Protein AF-J9V9M8-F1 (afdb_monomer)

Organism: Anopheles funestus (NCBI:txid62324)

Structure (mmCIF, N/CA/C/O backbone):
data_AF-J9V9M8-F1
#
_entry.id   AF-J9V9M8-F1
#
loop_
_atom_site.group_PDB
_atom_site.id
_atom_site.type_symbol
_atom_site.label_atom_id
_atom_site.label_alt_id
_atom_site.label_comp_id
_atom_site.label_asym_id
_atom_site.label_entity_id
_atom_site.label_seq_id
_atom_site.pdbx_PDB_ins_code
_atom_site.Cartn_x
_atom_site.Cartn_y
_atom_site.Cartn_z
_atom_site.occupancy
_atom_site.B_iso_or_equiv
_atom_site.auth_seq_id
_atom_site.auth_comp_id
_atom_site.auth_asym_id
_atom_site.auth_atom_id
_atom_site.pdbx_PDB_model_num
ATOM 1 N N . GLY A 1 1 ? -9.636 6.405 9.945 1.00 80.69 1 GLY A N 1
ATOM 2 C CA . GLY A 1 1 ? -10.292 7.078 11.077 1.00 80.69 1 GLY A CA 1
ATOM 3 C C . GLY A 1 1 ? -9.631 6.731 12.389 1.00 80.69 1 GLY A C 1
ATOM 4 O O . GLY A 1 1 ? -8.683 7.395 12.776 1.00 80.69 1 GLY A O 1
ATOM 5 N N . SER A 1 2 ? -10.069 5.644 13.022 1.00 86.38 2 SER A N 1
ATOM 6 C CA . SER A 1 2 ? -9.737 5.329 14.420 1.00 86.38 2 SER A CA 1
ATOM 7 C C . SER A 1 2 ? -8.237 5.188 14.721 1.00 86.38 2 SER A C 1
ATOM 9 O O . SER A 1 2 ? -7.758 5.793 15.666 1.00 86.38 2 SER A O 1
ATOM 11 N N . VAL A 1 3 ? -7.456 4.461 13.913 1.00 84.62 3 VAL A N 1
ATOM 12 C CA . VAL A 1 3 ? -6.022 4.239 14.221 1.00 84.62 3 VAL A CA 1
ATOM 13 C C . VAL A 1 3 ? -5.113 5.389 13.767 1.00 84.62 3 VAL A C 1
ATOM 15 O O . VAL A 1 3 ? -4.142 5.715 14.440 1.00 84.62 3 VAL A O 1
ATOM 18 N N . ALA A 1 4 ? -5.416 6.022 12.632 1.00 82.00 4 ALA A N 1
ATOM 19 C CA . ALA A 1 4 ? -4.583 7.102 12.097 1.00 82.00 4 ALA A CA 1
ATOM 20 C C . ALA A 1 4 ? -4.897 8.472 12.728 1.00 82.00 4 ALA A C 1
ATOM 22 O O . ALA A 1 4 ? -3.980 9.252 12.934 1.00 82.00 4 ALA A O 1
ATOM 23 N N . PHE A 1 5 ? -6.167 8.748 13.055 1.00 82.44 5 PHE A N 1
ATOM 24 C CA . PHE A 1 5 ? -6.645 10.043 13.571 1.00 82.44 5 PHE A CA 1
ATOM 25 C C . PHE A 1 5 ? -7.176 9.950 15.011 1.00 82.44 5 PHE A C 1
ATOM 27 O O . PHE A 1 5 ? -7.394 10.965 15.663 1.00 82.44 5 PHE A O 1
ATOM 34 N N . GLY A 1 6 ? -7.422 8.744 15.529 1.00 83.38 6 GLY A N 1
ATOM 35 C CA . GLY A 1 6 ? -8.084 8.559 16.824 1.00 83.38 6 GLY A CA 1
ATOM 36 C C . GLY A 1 6 ? -9.573 8.879 16.825 1.00 83.38 6 GLY A C 1
ATOM 37 O O . GLY A 1 6 ? -10.139 9.044 17.901 1.00 83.38 6 GLY A O 1
ATOM 38 N N . LEU A 1 7 ? -10.198 8.963 15.648 1.00 87.12 7 LEU A N 1
ATOM 39 C CA . LEU A 1 7 ? -11.590 9.378 15.486 1.00 87.12 7 LEU A CA 1
ATOM 40 C C . LEU A 1 7 ? -12.503 8.215 15.104 1.00 87.12 7 LEU A C 1
ATOM 42 O O . LEU A 1 7 ? -12.174 7.397 14.235 1.00 87.12 7 LEU A O 1
ATOM 46 N N . GLU A 1 8 ? -13.687 8.191 15.705 1.00 85.88 8 GLU A N 1
ATOM 47 C CA . GLU A 1 8 ? -14.797 7.356 15.259 1.00 85.88 8 GLU A CA 1
ATOM 48 C C . GLU A 1 8 ? -15.510 8.039 14.089 1.00 85.88 8 GLU A C 1
ATOM 50 O O . GLU A 1 8 ? -16.268 8.986 14.255 1.00 85.88 8 GLU A O 1
ATOM 55 N N . CYS A 1 9 ? -15.227 7.578 12.870 1.00 85.38 9 CYS A N 1
ATOM 56 C CA . CYS A 1 9 ? -15.756 8.192 11.647 1.00 85.38 9 CYS A CA 1
ATOM 57 C C . CYS A 1 9 ? -17.160 7.697 11.259 1.00 85.38 9 CYS A C 1
ATOM 59 O O . CYS A 1 9 ? -17.679 8.143 10.241 1.00 85.38 9 CYS A O 1
ATOM 61 N N . ASN A 1 10 ? -17.714 6.713 11.984 1.00 85.62 10 ASN A N 1
ATOM 62 C CA . ASN A 1 10 ? -19.029 6.085 11.764 1.00 85.62 10 ASN A CA 1
ATOM 63 C C . ASN A 1 10 ? -19.352 5.649 10.322 1.00 85.62 10 ASN A C 1
ATOM 65 O O . ASN A 1 10 ? -20.500 5.386 9.983 1.00 85.62 10 ASN A O 1
ATOM 69 N N . SER A 1 11 ? -18.331 5.466 9.483 1.00 88.88 11 SER A N 1
ATOM 70 C CA . SER A 1 11 ? -18.484 5.239 8.040 1.00 88.88 11 SER A CA 1
ATOM 71 C C . SER A 1 11 ? -19.050 3.866 7.653 1.00 88.88 11 SER A C 1
ATOM 73 O O . SER A 1 11 ? -19.324 3.636 6.479 1.00 88.88 11 SER A O 1
ATOM 75 N N . LEU A 1 12 ? -19.183 2.941 8.613 1.00 87.38 12 LEU A N 1
ATOM 76 C CA . LEU A 1 12 ? -19.889 1.665 8.429 1.00 87.38 12 LEU A CA 1
ATOM 77 C C . LEU A 1 12 ? -21.399 1.791 8.673 1.00 87.38 12 LEU A C 1
ATOM 79 O O . LEU A 1 12 ? -22.164 1.018 8.108 1.00 87.38 12 LEU A O 1
ATOM 83 N N . GLN A 1 13 ? -21.817 2.735 9.523 1.00 90.25 13 GLN A N 1
ATOM 84 C CA . GLN A 1 13 ? -23.227 2.978 9.844 1.00 90.25 13 GLN A CA 1
ATOM 85 C C . GLN A 1 13 ? -23.834 4.020 8.907 1.00 90.25 13 GLN A C 1
ATOM 87 O O . GLN A 1 13 ? -24.970 3.865 8.471 1.00 90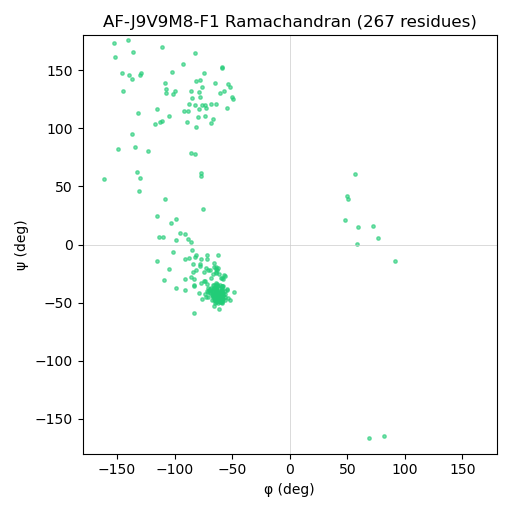.25 13 GLN A O 1
ATOM 92 N N . ASP A 1 14 ? -23.060 5.056 8.587 1.00 91.06 14 ASP A N 1
ATOM 93 C CA . ASP A 1 14 ? -23.456 6.139 7.700 1.00 91.06 14 ASP A CA 1
ATOM 94 C C . ASP A 1 14 ? -22.630 6.091 6.401 1.00 91.06 14 ASP A C 1
ATOM 96 O O . ASP A 1 14 ? -21.441 6.440 6.396 1.00 91.06 14 ASP A O 1
ATOM 100 N N . PRO A 1 15 ? -23.232 5.655 5.279 1.00 85.81 15 PRO A N 1
ATOM 101 C CA . PRO A 1 15 ? -22.589 5.692 3.973 1.00 85.81 15 PRO A CA 1
ATOM 102 C C . PRO A 1 15 ? -22.181 7.108 3.546 1.00 85.81 15 PRO A C 1
ATOM 104 O O . PRO A 1 15 ? -21.199 7.255 2.816 1.00 85.81 15 PRO A O 1
ATOM 107 N N . ASP A 1 16 ? -22.884 8.138 4.000 1.00 89.69 16 ASP A N 1
ATOM 108 C CA . ASP A 1 16 ? -22.633 9.526 3.619 1.00 89.69 16 ASP A CA 1
ATOM 109 C C . ASP A 1 16 ? -21.743 10.258 4.632 1.00 89.69 16 ASP A C 1
ATOM 111 O O . ASP A 1 16 ? -21.508 11.461 4.496 1.00 89.69 16 ASP A O 1
ATOM 115 N N . ALA A 1 17 ? -21.155 9.517 5.583 1.00 90.75 17 ALA A N 1
ATOM 116 C CA . ALA A 1 17 ? -20.186 10.042 6.532 1.00 90.75 17 ALA A CA 1
ATOM 117 C C . ALA A 1 17 ? -19.095 10.836 5.802 1.00 90.75 17 ALA A C 1
ATOM 119 O O . ALA A 1 17 ? -18.405 10.322 4.911 1.00 90.75 17 ALA A O 1
ATOM 120 N N . GLU A 1 18 ? -18.898 12.084 6.222 1.00 88.94 18 GLU A N 1
ATOM 121 C CA . GLU A 1 18 ? -18.050 13.051 5.521 1.00 88.94 18 GLU A CA 1
ATOM 122 C C . GLU A 1 18 ? -16.626 12.521 5.289 1.00 88.94 18 GLU A C 1
ATOM 124 O O . GLU A 1 18 ? -16.073 12.653 4.198 1.00 88.94 18 GLU A O 1
ATOM 129 N N . PHE A 1 19 ? -16.069 11.797 6.265 1.00 87.69 19 PHE A N 1
ATOM 130 C CA . PHE A 1 19 ? -14.746 11.173 6.172 1.00 87.69 19 PHE A CA 1
ATOM 131 C C . PHE A 1 19 ? -14.630 10.184 4.992 1.00 87.69 19 PHE A C 1
ATOM 133 O O . PHE A 1 19 ? -13.605 10.141 4.306 1.00 87.69 19 PHE A O 1
ATOM 140 N N . ARG A 1 20 ? -15.691 9.410 4.717 1.00 88.88 20 ARG A N 1
ATOM 141 C CA . ARG A 1 20 ? -15.764 8.475 3.581 1.00 88.88 20 ARG A CA 1
ATOM 142 C C . ARG A 1 20 ? -15.927 9.227 2.265 1.00 88.88 20 ARG A C 1
ATOM 144 O O . ARG A 1 20 ? -15.239 8.905 1.296 1.00 88.88 20 ARG A O 1
ATOM 151 N N . VAL A 1 21 ? -16.817 10.219 2.224 1.00 90.94 21 VAL A N 1
ATOM 152 C CA . VAL A 1 21 ? -17.068 11.039 1.028 1.00 90.94 21 VAL A CA 1
ATOM 153 C C . VAL A 1 21 ? -15.791 11.763 0.596 1.00 90.94 21 VAL A C 1
ATOM 155 O O . VAL A 1 21 ? -15.386 11.659 -0.565 1.00 90.94 21 VAL A O 1
ATOM 158 N N . MET A 1 22 ? -15.104 12.415 1.538 1.00 90.50 22 MET A N 1
ATOM 159 C CA . MET A 1 22 ? -13.845 13.118 1.289 1.00 90.50 22 MET A CA 1
ATOM 160 C C . MET A 1 22 ? -12.730 12.159 0.865 1.00 90.50 22 MET A C 1
ATOM 162 O O . MET A 1 22 ? -12.016 12.455 -0.093 1.00 90.50 22 MET A O 1
ATOM 166 N N . GLY A 1 23 ? -12.618 10.982 1.494 1.00 88.19 23 GLY A N 1
ATOM 167 C CA . GLY A 1 23 ? -11.654 9.954 1.092 1.00 88.19 23 GLY A CA 1
ATOM 168 C C . GLY A 1 23 ? -11.863 9.458 -0.338 1.00 88.19 23 GLY A C 1
ATOM 169 O O . GLY A 1 23 ? -10.928 9.467 -1.138 1.00 88.19 23 GLY A O 1
ATOM 170 N N . ARG A 1 24 ? -13.103 9.120 -0.716 1.00 88.50 24 ARG A N 1
ATOM 171 C CA . ARG A 1 24 ? -13.427 8.681 -2.087 1.00 88.50 24 ARG A CA 1
ATOM 172 C C . ARG A 1 24 ? -13.155 9.756 -3.131 1.00 88.50 24 ARG A C 1
ATOM 174 O O . ARG A 1 24 ? -12.710 9.440 -4.234 1.00 88.50 24 ARG A O 1
ATOM 181 N N . LYS A 1 25 ? -13.389 11.028 -2.799 1.00 88.69 25 LYS A N 1
ATOM 182 C CA . LYS A 1 25 ? -13.129 12.150 -3.709 1.00 88.69 25 LYS A CA 1
ATOM 183 C C . LYS A 1 25 ? -11.663 12.203 -4.155 1.00 88.69 25 LYS A C 1
ATOM 185 O O . LYS A 1 25 ? -11.370 12.596 -5.284 1.00 88.69 25 LYS A O 1
ATOM 190 N N . VAL A 1 26 ? -10.736 11.733 -3.316 1.00 85.75 26 VAL A N 1
ATOM 191 C CA . VAL A 1 26 ? -9.308 11.656 -3.653 1.00 85.75 26 VAL A CA 1
ATOM 192 C C . VAL A 1 26 ? -8.997 10.607 -4.716 1.00 85.75 26 VAL A C 1
ATOM 194 O O . VAL A 1 26 ? -8.028 10.796 -5.442 1.00 85.75 26 VAL A O 1
ATOM 197 N N . PHE A 1 27 ? -9.827 9.593 -4.930 1.00 84.12 27 PHE A N 1
ATOM 198 C CA . PHE A 1 27 ? -9.576 8.568 -5.954 1.00 84.12 27 PHE A CA 1
ATOM 199 C C . PHE A 1 27 ? -10.393 8.769 -7.236 1.00 84.12 27 PHE A C 1
ATOM 201 O O . PHE A 1 27 ? -10.146 8.124 -8.251 1.00 84.12 27 PHE A O 1
ATOM 208 N N . GLN A 1 28 ? -11.315 9.734 -7.250 1.00 84.69 28 GLN A N 1
ATOM 209 C CA . GLN A 1 28 ? -12.077 10.077 -8.449 1.00 84.69 28 GLN A CA 1
ATOM 210 C C . GLN A 1 28 ? -11.217 10.844 -9.468 1.00 84.69 28 GLN A C 1
ATOM 212 O O . GLN A 1 28 ? -10.709 11.944 -9.205 1.00 84.69 28 GLN A O 1
ATOM 217 N N . LEU A 1 29 ? -11.083 10.261 -10.660 1.00 77.88 29 LEU A N 1
ATOM 218 C CA . LEU A 1 29 ? -10.442 10.866 -11.825 1.00 77.88 29 LEU A CA 1
ATOM 219 C C . LEU A 1 29 ? -11.482 11.645 -12.636 1.00 77.88 29 LEU A C 1
ATOM 221 O O . LEU A 1 29 ? -12.295 11.066 -13.349 1.00 77.88 29 LEU A O 1
ATOM 225 N N . SER A 1 30 ? -11.444 12.973 -12.545 1.00 85.69 30 SER A N 1
ATOM 226 C CA . SER A 1 30 ? -12.137 13.849 -13.495 1.00 85.69 30 SER A CA 1
ATOM 227 C C . SER A 1 30 ? -11.189 14.250 -14.635 1.00 85.69 30 SER A C 1
ATOM 229 O O . SER A 1 30 ? -9.974 14.297 -14.414 1.00 85.69 30 SER A O 1
ATOM 231 N N . PRO A 1 31 ? -11.689 14.610 -15.833 1.00 87.31 31 PRO A N 1
ATOM 232 C CA . PRO A 1 31 ? -10.838 15.072 -16.935 1.00 87.31 31 PRO A CA 1
ATOM 233 C C . PRO A 1 31 ? -9.940 16.255 -16.547 1.00 87.31 31 PRO A C 1
ATOM 235 O O . PRO A 1 31 ? -8.758 16.290 -16.882 1.00 87.31 31 PRO A O 1
ATOM 238 N N . TYR A 1 32 ? -10.472 17.190 -15.755 1.00 86.19 32 TYR A N 1
ATOM 239 C CA . TYR A 1 32 ? -9.705 18.313 -15.213 1.00 86.19 32 TYR A CA 1
ATOM 240 C C . TYR A 1 32 ? -8.559 17.851 -14.301 1.00 86.19 32 TYR A C 1
ATOM 242 O O . TYR A 1 32 ? -7.446 18.369 -14.370 1.00 86.19 32 TYR A O 1
ATOM 250 N N . ARG A 1 33 ? -8.798 16.835 -13.467 1.00 85.94 33 ARG A N 1
ATOM 251 C CA . ARG A 1 33 ? -7.763 16.269 -12.598 1.00 85.94 33 ARG A CA 1
ATOM 252 C C . ARG A 1 33 ? -6.715 15.486 -13.381 1.00 85.94 33 ARG A C 1
ATOM 254 O O . ARG A 1 33 ? -5.530 15.624 -13.090 1.00 85.94 33 ARG A O 1
ATOM 261 N N . ALA A 1 34 ? -7.135 14.714 -14.380 1.00 87.38 34 ALA A N 1
ATOM 262 C CA . ALA A 1 34 ? -6.226 14.029 -15.290 1.00 87.38 34 ALA A CA 1
ATOM 263 C C . ALA A 1 34 ? -5.304 15.034 -16.000 1.00 87.38 34 ALA A C 1
ATOM 265 O O . ALA A 1 34 ? -4.095 14.818 -16.053 1.00 87.38 34 ALA A O 1
ATOM 266 N N . LEU A 1 35 ? -5.841 16.182 -16.431 1.00 88.25 35 LEU A N 1
ATOM 267 C CA . LEU A 1 35 ? -5.046 17.275 -16.991 1.00 88.25 35 LEU A CA 1
ATOM 268 C C . LEU A 1 35 ? -4.036 17.842 -15.978 1.00 88.25 35 LEU A C 1
ATOM 270 O O . LEU A 1 35 ? -2.868 18.005 -16.323 1.00 88.25 35 LEU A O 1
ATOM 274 N N . LYS A 1 36 ? -4.439 18.103 -14.723 1.00 88.44 36 LYS A N 1
ATOM 275 C CA . LYS A 1 36 ? -3.504 18.563 -13.672 1.00 88.44 36 LYS A CA 1
ATOM 276 C C . LYS A 1 36 ? -2.381 17.553 -13.422 1.00 88.44 36 LYS A C 1
ATOM 278 O O . LYS A 1 36 ? -1.223 17.952 -13.332 1.00 88.44 36 LYS A O 1
ATOM 283 N N . LEU A 1 37 ? -2.709 16.261 -13.335 1.00 88.12 37 LEU A N 1
ATOM 284 C CA . LEU A 1 37 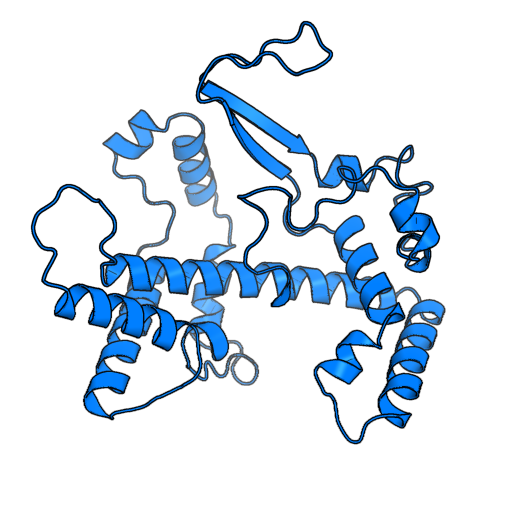? -1.731 15.182 -13.156 1.00 88.12 37 LEU A CA 1
ATOM 285 C C . LEU A 1 37 ? -0.766 15.101 -14.342 1.00 88.12 37 LEU A C 1
ATOM 287 O O . LEU A 1 37 ? 0.443 15.009 -14.144 1.00 88.12 37 LEU A O 1
ATOM 291 N N . PHE A 1 38 ? -1.287 15.201 -15.563 1.00 87.75 38 PHE A N 1
ATOM 292 C CA . PHE A 1 38 ? -0.483 15.217 -16.779 1.00 87.75 38 PHE A CA 1
ATOM 293 C C . PHE A 1 38 ? 0.480 16.410 -16.812 1.00 87.75 38 PHE A C 1
ATOM 295 O O . PHE A 1 38 ? 1.676 16.226 -17.033 1.00 87.75 38 PHE A O 1
ATOM 302 N N . LEU A 1 39 ? -0.006 17.623 -16.525 1.00 87.50 39 LEU A N 1
ATOM 303 C CA . LEU A 1 39 ? 0.830 18.824 -16.458 1.00 87.50 39 LEU A CA 1
ATOM 304 C C . LEU A 1 39 ? 1.904 18.710 -15.372 1.00 87.50 39 LEU A C 1
ATOM 306 O O . LEU A 1 39 ? 3.052 19.067 -15.615 1.00 87.50 39 LEU A O 1
ATOM 310 N N . ALA A 1 40 ? 1.559 18.180 -14.197 1.00 87.12 40 ALA A N 1
ATOM 311 C CA . ALA A 1 40 ? 2.517 17.970 -13.117 1.00 87.12 40 ALA A CA 1
ATOM 312 C C . ALA A 1 40 ? 3.599 16.939 -13.480 1.00 87.12 40 ALA A C 1
ATOM 314 O O . ALA A 1 40 ? 4.761 17.129 -13.126 1.00 87.12 40 ALA A O 1
ATOM 315 N N . ALA A 1 41 ? 3.233 15.878 -14.204 1.00 84.12 41 ALA A N 1
ATOM 316 C CA . ALA A 1 41 ? 4.152 14.816 -14.602 1.00 84.12 41 ALA A CA 1
ATOM 317 C C . ALA A 1 41 ? 5.072 15.223 -15.765 1.00 84.12 41 ALA A C 1
ATOM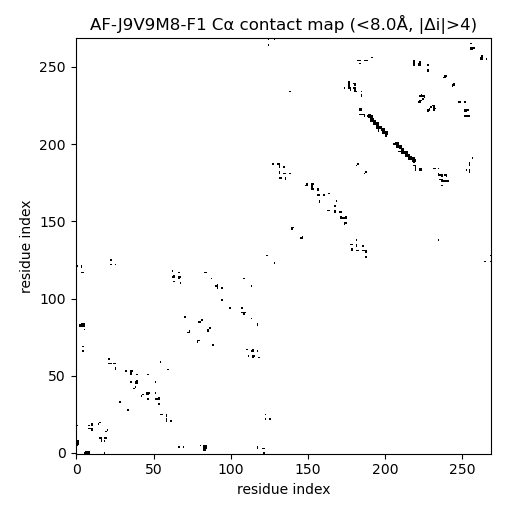 319 O O . ALA A 1 41 ? 6.276 14.989 -15.703 1.00 84.12 41 ALA A O 1
ATOM 320 N N . GLN A 1 42 ? 4.516 15.831 -16.817 1.00 86.38 42 GLN A N 1
ATOM 321 C CA . GLN A 1 42 ? 5.250 16.140 -18.052 1.00 86.38 42 GLN A CA 1
ATOM 322 C C . GLN A 1 42 ? 5.895 17.528 -18.030 1.00 86.38 42 GLN A C 1
ATOM 324 O O . GLN A 1 42 ? 6.946 17.743 -18.629 1.00 86.38 42 GLN A O 1
ATOM 329 N N . PHE A 1 43 ? 5.297 18.474 -17.303 1.00 89.00 43 PHE A N 1
ATOM 330 C CA . PHE A 1 43 ? 5.731 19.869 -17.260 1.00 89.00 43 PHE A CA 1
ATOM 331 C C . PHE A 1 43 ? 5.868 20.380 -15.815 1.00 89.00 43 PHE A C 1
ATOM 333 O O . PHE A 1 43 ? 5.269 21.398 -15.453 1.00 89.00 43 PHE A O 1
ATOM 340 N N . PRO A 1 44 ? 6.695 19.739 -14.966 1.00 86.12 44 PRO A N 1
ATOM 341 C CA . PRO A 1 44 ? 6.772 20.044 -13.534 1.00 86.12 44 PRO A CA 1
ATOM 342 C C . PRO A 1 44 ? 7.209 21.484 -13.231 1.00 86.12 44 PRO A C 1
ATOM 344 O O . PRO A 1 44 ? 6.901 22.017 -12.168 1.00 86.12 44 PRO A O 1
ATOM 347 N N . HIS A 1 45 ? 7.948 22.139 -14.132 1.00 88.94 45 HIS A N 1
ATOM 348 C CA . HIS A 1 45 ? 8.319 23.551 -13.981 1.00 88.94 45 HIS A CA 1
ATOM 349 C C . HIS A 1 45 ? 7.131 24.488 -14.228 1.00 88.94 45 HIS A C 1
ATOM 351 O O . HIS A 1 45 ? 6.917 25.410 -13.448 1.00 88.94 45 HIS A O 1
ATOM 357 N N . ILE A 1 46 ? 6.325 24.208 -15.257 1.00 88.94 46 ILE A N 1
ATOM 358 C CA . ILE A 1 46 ? 5.113 24.972 -15.579 1.00 88.94 46 ILE A CA 1
ATOM 359 C C . ILE A 1 46 ? 4.069 24.755 -14.485 1.00 88.94 46 ILE A C 1
ATOM 361 O O . ILE A 1 46 ? 3.539 25.716 -13.938 1.00 88.94 46 ILE A O 1
ATOM 365 N N . ALA A 1 47 ? 3.829 23.502 -14.092 1.00 89.69 47 ALA A N 1
ATOM 366 C CA . ALA A 1 47 ? 2.893 23.178 -13.021 1.00 89.69 47 ALA A CA 1
ATOM 367 C C . ALA A 1 47 ? 3.241 23.901 -11.708 1.00 89.69 47 ALA A C 1
ATOM 369 O O . ALA A 1 47 ? 2.350 24.424 -11.041 1.00 89.69 47 ALA A O 1
ATOM 370 N N . ARG A 1 48 ? 4.536 23.998 -11.368 1.00 89.50 48 ARG A N 1
ATOM 371 C CA . ARG A 1 48 ? 5.001 24.778 -10.212 1.00 89.50 48 ARG A CA 1
ATOM 372 C C . ARG A 1 48 ? 4.801 26.282 -10.391 1.00 89.50 48 ARG A C 1
ATOM 374 O O . ARG A 1 48 ? 4.321 26.915 -9.460 1.00 89.50 48 ARG A O 1
ATOM 381 N N . ALA A 1 49 ? 5.114 26.836 -11.563 1.00 91.62 49 ALA A N 1
ATOM 382 C CA . ALA A 1 49 ? 4.934 28.263 -11.845 1.00 91.62 49 ALA A CA 1
ATOM 383 C C . ALA A 1 49 ? 3.464 28.709 -11.738 1.00 91.62 49 ALA A C 1
ATOM 385 O O . ALA A 1 49 ? 3.185 29.810 -11.277 1.00 91.62 49 ALA A O 1
ATOM 386 N N . PHE A 1 50 ? 2.522 27.839 -12.113 1.00 89.44 50 PHE A N 1
ATOM 387 C CA . PHE A 1 50 ? 1.080 28.086 -11.995 1.00 89.44 50 PHE A CA 1
ATOM 388 C C . PHE A 1 50 ? 0.469 27.596 -10.672 1.00 89.44 50 PHE A C 1
ATOM 390 O O . PHE A 1 50 ? -0.753 27.579 -10.542 1.00 89.44 50 PHE A O 1
ATOM 397 N N . HIS A 1 51 ? 1.288 27.173 -9.701 1.00 88.06 51 HIS A N 1
ATOM 398 C CA . HIS A 1 51 ? 0.831 26.657 -8.405 1.00 88.06 51 HIS A CA 1
ATOM 399 C C . HIS A 1 51 ? -0.254 25.568 -8.530 1.00 88.06 51 HIS A C 1
ATOM 401 O O . HIS A 1 51 ? -1.240 25.538 -7.792 1.00 88.06 51 HIS A O 1
ATOM 407 N N . VAL A 1 52 ? -0.084 24.653 -9.490 1.00 85.88 52 VAL A N 1
ATOM 408 C CA . VAL A 1 52 ? -1.024 23.555 -9.736 1.00 85.88 52 VAL A CA 1
ATOM 409 C C . VAL A 1 52 ? -1.011 22.596 -8.544 1.00 85.88 52 VAL A C 1
ATOM 411 O O . VAL A 1 52 ? -0.077 21.820 -8.358 1.00 85.88 52 VAL A O 1
ATOM 414 N N . THR A 1 53 ? -2.084 22.609 -7.755 1.00 85.00 53 THR A N 1
ATOM 415 C CA . THR A 1 53 ? -2.294 21.676 -6.639 1.00 85.00 53 THR A CA 1
ATOM 416 C C . THR A 1 53 ? -2.945 20.372 -7.106 1.00 85.00 53 THR A C 1
ATOM 418 O O . THR A 1 53 ? -3.938 20.385 -7.838 1.00 85.00 53 THR A O 1
ATOM 421 N N . LEU A 1 54 ? -2.398 19.225 -6.694 1.00 82.62 54 LEU A N 1
ATOM 422 C CA . LEU A 1 54 ? -2.974 17.908 -7.011 1.00 82.62 54 LEU A CA 1
ATOM 423 C C . LEU A 1 54 ? -4.094 17.506 -6.046 1.00 82.62 54 LEU A C 1
ATOM 425 O O . LEU A 1 54 ? -5.018 16.784 -6.426 1.00 82.62 54 LEU A O 1
ATOM 429 N N . THR A 1 55 ? -4.013 17.987 -4.809 1.00 82.38 55 THR A N 1
ATOM 430 C CA . THR A 1 55 ? -5.053 17.864 -3.792 1.00 82.38 55 THR A CA 1
ATOM 431 C C . THR A 1 55 ? -6.174 18.866 -4.044 1.00 82.38 55 THR A C 1
ATOM 433 O O . THR A 1 55 ? -5.949 19.999 -4.475 1.00 82.38 55 THR A O 1
ATOM 436 N N . LEU A 1 56 ? -7.408 18.429 -3.797 1.00 85.50 56 LEU A N 1
ATOM 437 C CA . LEU A 1 56 ? -8.582 19.286 -3.915 1.00 85.50 56 LEU A CA 1
ATOM 438 C C . LEU A 1 56 ? -8.657 20.220 -2.692 1.00 85.50 56 LEU A C 1
ATOM 440 O O . LEU A 1 56 ? -8.436 19.741 -1.578 1.00 85.50 56 LEU A O 1
ATOM 444 N N . PRO A 1 57 ? -8.947 21.525 -2.863 1.00 88.06 57 PRO A N 1
ATOM 445 C CA . PRO A 1 57 ? -8.913 22.488 -1.757 1.00 88.06 57 PRO A CA 1
ATOM 446 C C . PRO A 1 57 ? -9.850 22.154 -0.593 1.00 88.06 57 PRO A C 1
ATOM 448 O O . PRO A 1 57 ? -9.504 22.379 0.560 1.00 88.06 57 PRO A O 1
ATOM 451 N N . ASP A 1 58 ? -11.027 21.607 -0.884 1.00 90.06 58 ASP A N 1
ATOM 452 C CA . ASP A 1 58 ? -12.007 21.200 0.121 1.00 90.06 58 ASP A CA 1
ATOM 453 C C . ASP A 1 58 ? -11.565 19.954 0.893 1.00 90.06 58 ASP A C 1
ATOM 455 O O . ASP A 1 58 ? -11.681 19.925 2.113 1.00 90.06 58 ASP A O 1
ATOM 459 N N . VAL A 1 59 ? -10.965 18.976 0.207 1.00 89.56 59 VAL A N 1
ATOM 460 C CA . VAL A 1 59 ? -10.329 17.815 0.846 1.00 89.56 59 VAL A CA 1
ATOM 461 C C . VAL A 1 59 ? -9.191 18.268 1.760 1.00 89.56 59 VAL A C 1
ATOM 463 O O . VAL A 1 59 ? -9.122 17.840 2.907 1.00 89.56 59 VAL A O 1
ATOM 466 N N . ALA A 1 60 ? -8.312 19.151 1.274 1.00 89.81 60 ALA A N 1
ATOM 467 C CA . ALA A 1 60 ? -7.209 19.678 2.072 1.00 89.81 60 ALA A CA 1
ATOM 468 C C . ALA A 1 60 ? -7.732 20.407 3.318 1.00 89.81 60 ALA A C 1
ATOM 470 O O . ALA A 1 60 ? -7.320 20.094 4.430 1.00 89.81 60 ALA A O 1
ATOM 471 N N . LYS A 1 61 ? -8.711 21.306 3.146 1.00 92.00 61 LYS A N 1
ATOM 472 C CA . LYS A 1 61 ? -9.346 22.025 4.256 1.00 92.00 61 LYS A CA 1
ATOM 473 C C . LYS A 1 61 ? -9.970 21.070 5.276 1.00 92.00 61 LYS A C 1
ATOM 475 O O . LYS A 1 61 ? -9.798 21.287 6.470 1.00 92.00 61 LYS A O 1
ATOM 480 N N . PHE A 1 62 ? -10.665 20.031 4.815 1.00 91.38 62 PHE A N 1
ATOM 481 C CA . PHE A 1 62 ? -11.279 19.034 5.687 1.00 91.38 62 PHE A CA 1
ATOM 482 C C . PHE A 1 62 ? -10.230 18.292 6.521 1.00 91.38 62 PHE A C 1
ATOM 484 O O . PHE A 1 62 ? -10.300 18.320 7.744 1.00 91.38 62 PHE A O 1
ATOM 491 N N . PHE A 1 63 ? -9.225 17.674 5.892 1.00 90.00 63 PHE A N 1
ATOM 492 C CA . PHE A 1 63 ? -8.245 16.870 6.631 1.00 90.00 63 PHE A CA 1
ATOM 493 C C . PHE A 1 63 ? -7.336 17.710 7.531 1.00 90.00 63 PHE A C 1
ATOM 495 O O . PHE A 1 63 ? -7.053 17.283 8.649 1.00 90.00 63 PHE A O 1
ATOM 502 N N . THR A 1 64 ? -6.931 18.909 7.102 1.00 91.00 64 THR A N 1
ATOM 503 C CA . THR A 1 64 ? -6.191 19.836 7.970 1.00 91.00 64 THR A CA 1
ATOM 504 C C . THR A 1 64 ? -7.051 20.292 9.151 1.00 91.00 64 THR A C 1
ATOM 506 O O . THR A 1 64 ? -6.566 20.296 10.279 1.00 91.00 64 THR A O 1
ATOM 509 N N . GLY A 1 65 ? -8.333 20.606 8.923 1.00 91.94 65 GLY A N 1
ATOM 510 C CA . GLY A 1 65 ? -9.280 20.943 9.990 1.00 91.94 65 GLY A CA 1
ATOM 511 C C . GLY A 1 65 ? -9.424 19.814 11.007 1.00 91.94 65 GLY A C 1
ATOM 512 O O . GLY A 1 65 ? -9.188 20.022 12.189 1.00 91.94 65 GLY A O 1
ATOM 513 N N . VAL A 1 66 ? -9.672 18.589 10.535 1.00 91.12 66 VAL A N 1
ATOM 514 C CA . VAL A 1 66 ? -9.788 17.396 11.386 1.00 91.12 66 VAL A CA 1
ATOM 515 C C . VAL A 1 66 ? -8.543 17.184 12.251 1.00 91.12 66 VAL A C 1
ATOM 517 O O . VAL A 1 66 ? -8.665 16.842 13.428 1.00 91.12 66 VAL A O 1
ATOM 520 N N . VAL A 1 67 ? -7.344 17.361 11.691 1.00 90.31 67 VAL A N 1
ATOM 521 C CA . VAL A 1 67 ? -6.096 17.227 12.454 1.00 90.31 67 VAL A CA 1
ATOM 522 C C . VAL A 1 67 ? -5.974 18.307 13.523 1.00 90.31 67 VAL A C 1
ATOM 524 O O . VAL A 1 67 ? -5.698 17.966 14.674 1.00 90.31 67 VAL A O 1
ATOM 527 N N . ASN A 1 68 ? -6.220 19.570 13.175 1.00 90.75 68 ASN A N 1
ATOM 528 C CA . ASN A 1 68 ? -6.153 20.680 14.126 1.00 90.75 68 ASN A CA 1
ATOM 529 C C . ASN A 1 68 ? -7.163 20.498 15.264 1.00 90.75 68 ASN A C 1
ATOM 531 O O . ASN A 1 68 ? -6.770 20.486 16.428 1.00 90.75 68 ASN A O 1
ATOM 535 N N . ASP A 1 69 ? -8.424 20.217 14.930 1.00 91.62 69 ASP A N 1
ATOM 536 C CA . ASP A 1 69 ? -9.491 19.984 15.905 1.00 91.62 69 ASP A CA 1
ATOM 537 C C . ASP A 1 69 ? -9.152 18.807 16.833 1.00 91.62 69 ASP A C 1
ATOM 539 O O . ASP A 1 69 ? -9.390 18.858 18.040 1.00 91.62 69 ASP A O 1
ATOM 543 N N . THR A 1 70 ? -8.543 17.744 16.291 1.00 91.19 70 THR A N 1
ATOM 544 C CA . THR A 1 70 ? -8.107 16.581 17.078 1.00 91.19 70 THR A CA 1
ATOM 545 C C . THR A 1 70 ? -6.982 16.939 18.048 1.00 91.19 70 THR A C 1
ATOM 547 O O . THR A 1 70 ? -7.006 16.503 19.201 1.00 91.19 70 THR A O 1
ATOM 550 N N . ILE A 1 71 ? -5.983 17.703 17.599 1.00 89.25 71 ILE A N 1
ATOM 551 C CA . ILE A 1 71 ? -4.858 18.135 18.438 1.00 89.25 71 ILE A CA 1
ATOM 552 C C . ILE A 1 71 ? -5.364 19.042 19.560 1.00 89.25 71 ILE A C 1
ATOM 554 O O . ILE A 1 71 ? -5.042 18.797 20.725 1.00 89.25 71 ILE A O 1
ATOM 558 N N . ASP A 1 72 ? -6.182 20.038 19.223 1.00 90.62 72 ASP A N 1
ATOM 559 C CA . ASP A 1 72 ? -6.738 20.996 20.178 1.00 90.62 72 ASP A CA 1
ATOM 560 C C . ASP A 1 72 ? -7.613 20.285 21.209 1.00 90.62 72 ASP A C 1
ATOM 562 O O . ASP A 1 72 ? -7.389 20.416 22.414 1.00 90.62 72 ASP A O 1
ATOM 566 N N . PHE A 1 73 ? -8.526 19.421 20.756 1.00 91.19 73 PHE A N 1
ATOM 567 C CA . PHE A 1 73 ? -9.370 18.626 21.642 1.00 91.19 73 PHE A CA 1
ATOM 568 C C . PHE A 1 73 ? -8.547 17.785 22.625 1.00 91.19 73 PHE A C 1
ATOM 570 O O . PHE A 1 73 ? -8.847 17.763 23.822 1.00 91.19 73 PHE A O 1
ATOM 577 N N . ARG A 1 74 ? -7.493 17.105 22.154 1.00 90.19 74 ARG A N 1
ATOM 578 C CA . ARG A 1 74 ? -6.642 16.270 23.017 1.00 90.19 74 ARG A CA 1
ATOM 579 C C . ARG A 1 74 ? -5.838 17.092 24.014 1.00 90.19 74 ARG A C 1
ATOM 581 O O . ARG A 1 74 ? -5.732 16.672 25.164 1.00 90.19 74 ARG A O 1
ATOM 588 N N . LYS A 1 75 ? -5.304 18.247 23.599 1.00 86.81 75 LYS A N 1
ATOM 589 C CA . LYS A 1 75 ? -4.579 19.171 24.484 1.00 86.81 75 LYS A CA 1
ATOM 590 C C . LYS A 1 75 ? -5.499 19.715 25.580 1.00 86.81 75 LYS A C 1
ATOM 592 O O . LYS A 1 75 ? -5.118 19.694 26.745 1.00 86.81 75 LYS A O 1
ATOM 597 N N . THR A 1 76 ? -6.716 20.136 25.233 1.00 90.56 76 THR A N 1
ATOM 598 C CA . THR A 1 76 ? -7.681 20.694 26.194 1.00 90.56 76 THR A CA 1
ATOM 599 C C . THR A 1 76 ? -8.231 19.646 27.160 1.00 90.56 76 THR A C 1
ATOM 601 O O . THR A 1 76 ? -8.393 19.933 28.342 1.00 90.56 76 THR A O 1
ATOM 604 N N . ASN A 1 77 ? -8.506 18.429 26.684 1.00 90.38 77 ASN A N 1
ATOM 605 C CA . ASN A 1 77 ? -9.163 17.384 27.481 1.00 90.38 77 ASN A CA 1
ATOM 606 C C . ASN A 1 77 ? -8.187 16.355 28.078 1.00 90.38 77 ASN A C 1
ATOM 608 O O . ASN A 1 77 ? -8.624 15.385 28.694 1.00 90.38 77 ASN A O 1
ATOM 612 N N . ASN A 1 78 ? -6.876 16.543 27.891 1.00 85.56 78 ASN A N 1
ATOM 613 C CA . ASN A 1 78 ? -5.817 15.632 28.340 1.00 85.56 78 ASN A CA 1
ATOM 614 C C . ASN A 1 78 ? -6.050 14.164 27.920 1.00 85.56 78 ASN A C 1
ATOM 616 O O . ASN A 1 78 ? -5.818 13.224 28.682 1.00 85.56 78 ASN A O 1
ATOM 620 N N . VAL A 1 79 ? -6.545 13.966 26.695 1.00 85.56 79 VAL A N 1
ATOM 621 C CA . VAL A 1 79 ? -6.849 12.635 26.157 1.00 85.56 79 VAL A CA 1
ATOM 622 C C . VAL A 1 79 ? -5.573 12.008 25.614 1.00 85.56 79 VAL A C 1
ATOM 624 O O . VAL A 1 79 ? -4.971 12.523 24.670 1.00 85.56 79 VAL A O 1
ATOM 627 N N . GLN A 1 80 ? -5.192 10.858 26.169 1.00 79.62 80 GLN A N 1
ATOM 628 C CA . GLN A 1 80 ? -4.115 10.034 25.629 1.00 79.62 80 GLN A CA 1
ATOM 629 C C . GLN A 1 80 ? -4.664 8.774 24.974 1.00 79.62 80 GLN A C 1
ATOM 631 O O . GLN A 1 80 ? -5.498 8.063 25.532 1.00 79.62 80 GLN A O 1
ATOM 636 N N . ARG A 1 81 ? -4.150 8.487 23.779 1.00 85.69 81 ARG A N 1
ATOM 637 C CA . ARG A 1 81 ? -4.480 7.297 23.001 1.00 85.69 81 ARG A CA 1
ATOM 638 C C . ARG A 1 81 ? -3.216 6.746 22.357 1.00 85.69 81 ARG A C 1
ATOM 640 O O . ARG A 1 81 ? -2.349 7.513 21.954 1.00 85.69 81 ARG A O 1
ATOM 647 N N . ASN A 1 82 ? -3.120 5.429 22.224 1.00 87.06 82 ASN A N 1
ATOM 648 C CA . ASN A 1 82 ? -2.017 4.784 21.514 1.00 87.06 82 ASN A CA 1
ATOM 649 C C . ASN A 1 82 ? -2.345 4.722 20.018 1.00 87.06 82 ASN A C 1
ATOM 651 O O . ASN A 1 82 ? -2.825 3.707 19.521 1.00 87.06 82 ASN A O 1
ATOM 655 N N . ASP A 1 83 ? -2.158 5.843 19.325 1.00 89.44 83 ASP A N 1
ATOM 656 C CA . ASP A 1 83 ? -2.433 5.987 17.898 1.00 89.44 83 ASP A CA 1
ATOM 657 C C . ASP A 1 83 ? -1.367 6.832 17.186 1.00 89.44 83 ASP A C 1
ATOM 659 O O . ASP A 1 83 ? -0.439 7.356 17.809 1.00 89.44 83 ASP A O 1
ATOM 663 N N . PHE A 1 84 ? -1.491 6.940 15.861 1.00 88.50 84 PHE A N 1
ATOM 664 C CA . PHE A 1 84 ? -0.512 7.650 15.042 1.00 88.50 84 PHE A CA 1
ATOM 665 C C . PHE A 1 84 ? -0.440 9.149 15.379 1.00 88.50 84 PHE A C 1
ATOM 667 O O . PHE A 1 84 ? 0.655 9.702 15.462 1.00 88.50 84 PHE A O 1
ATOM 674 N N . MET A 1 85 ? -1.578 9.789 15.674 1.00 89.25 85 MET A N 1
ATOM 675 C CA . MET A 1 85 ? -1.620 11.193 16.104 1.00 89.25 85 MET A CA 1
ATOM 676 C C . MET A 1 85 ? -0.813 11.435 17.375 1.00 89.25 85 MET A C 1
ATOM 678 O O . MET A 1 85 ? -0.074 12.411 17.448 1.00 89.25 85 MET A O 1
ATOM 682 N N . THR A 1 86 ? -0.905 10.547 18.365 1.00 89.19 86 THR A N 1
ATOM 683 C CA . THR A 1 86 ? -0.122 10.681 19.598 1.00 89.19 86 THR A CA 1
ATOM 684 C C . THR A 1 86 ? 1.377 10.576 19.327 1.00 89.19 86 THR A C 1
ATOM 686 O O . THR A 1 86 ? 2.148 11.289 19.964 1.00 89.19 86 THR A O 1
ATOM 689 N N . LEU A 1 87 ? 1.809 9.736 18.381 1.00 89.44 87 LEU A N 1
ATOM 690 C CA . LEU A 1 87 ? 3.221 9.674 17.985 1.00 89.44 87 LEU A CA 1
ATOM 691 C C . LEU A 1 87 ? 3.678 11.000 17.362 1.00 89.44 87 LEU A C 1
ATOM 693 O O . LEU A 1 87 ? 4.702 11.538 17.772 1.00 89.44 87 LEU A O 1
ATOM 697 N N . LEU A 1 88 ? 2.888 11.567 16.446 1.00 88.75 88 LEU A N 1
ATOM 698 C CA . LEU A 1 88 ? 3.198 12.856 15.816 1.00 88.75 88 LEU A CA 1
ATOM 699 C C . LEU A 1 88 ? 3.205 14.016 16.827 1.00 88.75 88 LEU A C 1
ATOM 701 O O . LEU A 1 88 ? 4.098 14.858 16.794 1.00 88.75 88 LEU A O 1
ATOM 705 N N . MET A 1 89 ? 2.257 14.035 17.769 1.00 87.38 89 MET A N 1
ATOM 706 C CA . MET A 1 89 ? 2.208 15.039 18.840 1.00 87.38 89 MET A CA 1
ATOM 707 C C . MET A 1 89 ? 3.397 14.933 19.803 1.00 87.38 89 MET A C 1
ATOM 709 O O . MET A 1 89 ? 3.862 15.957 20.297 1.00 87.38 89 MET A O 1
ATOM 713 N N . LYS A 1 90 ? 3.897 13.719 20.079 1.00 88.12 90 LYS A N 1
ATOM 714 C CA . LYS A 1 90 ? 5.108 13.524 20.893 1.00 88.12 90 LYS A CA 1
ATOM 715 C C . LYS A 1 90 ? 6.343 14.094 20.203 1.00 88.12 90 LYS A C 1
ATOM 717 O O . LYS A 1 90 ? 7.073 14.835 20.845 1.00 88.12 90 LYS A O 1
ATOM 722 N N . ILE A 1 91 ? 6.513 13.830 18.905 1.00 87.25 91 ILE A N 1
ATOM 723 C CA . ILE A 1 91 ? 7.621 14.388 18.112 1.00 87.25 91 ILE A CA 1
ATOM 724 C C . ILE A 1 91 ? 7.575 15.921 18.132 1.00 87.25 91 ILE A C 1
ATOM 726 O O . ILE A 1 91 ? 8.592 16.559 18.386 1.00 87.25 91 ILE A O 1
ATOM 730 N N . LEU A 1 92 ? 6.391 16.512 17.931 1.00 83.69 92 LEU A N 1
ATOM 731 C CA . LEU A 1 92 ? 6.210 17.965 17.992 1.00 83.69 92 LEU A CA 1
ATOM 732 C C . LEU A 1 92 ? 6.627 18.532 19.358 1.00 83.69 92 LEU A C 1
ATOM 734 O O . LEU A 1 92 ? 7.336 19.530 19.435 1.00 83.69 92 LEU A O 1
ATOM 738 N N . LYS A 1 93 ? 6.222 17.866 20.443 1.00 84.12 93 LYS A N 1
ATOM 739 C CA . LYS A 1 93 ? 6.556 18.281 21.807 1.00 84.12 93 LYS A CA 1
ATOM 740 C C . LYS A 1 93 ? 8.057 18.163 22.101 1.00 84.12 93 LYS A C 1
ATOM 742 O O . LYS A 1 93 ? 8.635 19.072 22.685 1.00 84.12 93 LYS A O 1
ATOM 747 N N . GLU A 1 94 ? 8.693 17.070 21.684 1.00 84.94 94 GLU A N 1
ATOM 748 C CA . GLU A 1 94 ? 10.141 16.868 21.831 1.00 84.94 94 GLU A CA 1
ATOM 749 C C . GLU A 1 94 ? 10.936 17.943 21.070 1.00 84.94 94 GLU A C 1
ATOM 751 O O . GLU A 1 94 ? 11.943 18.445 21.570 1.00 84.94 94 GLU A O 1
ATOM 756 N N . GLN A 1 95 ? 10.451 18.359 19.894 1.00 80.31 95 GLN A N 1
ATOM 757 C CA . GLN A 1 95 ? 11.032 19.464 19.127 1.00 80.31 95 GLN A CA 1
ATOM 758 C C . GLN A 1 95 ? 10.912 20.801 19.872 1.00 80.31 95 GLN A C 1
ATOM 760 O O . GLN A 1 95 ? 11.916 21.503 20.000 1.00 80.31 95 GLN A O 1
ATOM 765 N N . GLU A 1 96 ? 9.733 21.119 20.420 1.00 79.06 96 GLU A N 1
ATOM 766 C CA . GLU A 1 96 ? 9.498 22.328 21.228 1.00 79.06 96 GLU A CA 1
ATOM 767 C C . GLU A 1 96 ? 10.399 22.375 22.479 1.00 79.06 96 GLU A C 1
ATOM 769 O O . GLU A 1 96 ? 10.964 23.422 22.797 1.00 79.06 96 GLU A O 1
ATOM 774 N N . GLU A 1 97 ? 10.576 21.243 23.171 1.00 80.44 97 GLU A N 1
ATOM 775 C CA . GLU A 1 97 ? 11.402 21.136 24.384 1.00 80.44 97 GLU A CA 1
ATOM 776 C C . GLU A 1 97 ? 12.912 21.193 24.094 1.00 80.44 97 GLU A C 1
ATOM 778 O O . GLU A 1 97 ? 13.679 21.703 24.912 1.00 80.44 97 GLU A O 1
ATOM 783 N N . SER A 1 98 ? 13.356 20.701 22.931 1.00 74.12 98 SER A N 1
ATOM 784 C CA . SER A 1 98 ? 14.779 20.659 22.559 1.00 74.12 98 SER A CA 1
ATOM 785 C C . SER A 1 98 ? 15.393 22.028 22.233 1.00 74.12 98 SER A C 1
ATOM 787 O O . SER A 1 98 ? 16.615 22.130 22.124 1.00 74.12 98 SER A O 1
ATOM 789 N N . GLY A 1 99 ? 14.580 23.081 22.061 1.00 61.69 99 GLY A N 1
ATOM 790 C CA . GLY A 1 99 ? 15.048 24.450 21.805 1.00 61.69 99 GLY A CA 1
ATOM 791 C C . GLY A 1 99 ? 15.898 24.621 20.537 1.00 61.69 99 GLY A C 1
ATOM 792 O O . GLY A 1 99 ? 16.566 25.643 20.383 1.00 61.69 99 GLY A O 1
ATOM 793 N N . SER A 1 100 ? 15.895 23.634 19.637 1.00 54.06 100 SER A N 1
ATOM 794 C CA . SER A 1 100 ? 16.737 23.565 18.440 1.00 54.06 100 SER A CA 1
ATOM 795 C C . SER A 1 100 ? 16.222 24.484 17.327 1.00 54.06 100 SER A C 1
ATOM 797 O O . SER A 1 100 ? 15.864 24.036 16.255 1.00 54.06 100 SER A O 1
ATOM 799 N N . ILE A 1 101 ? 16.170 25.794 17.577 1.00 51.91 101 ILE A N 1
ATOM 800 C CA . ILE A 1 101 ? 15.734 26.792 16.584 1.00 51.91 101 ILE A CA 1
ATOM 801 C C . ILE A 1 101 ? 16.871 27.170 15.606 1.00 51.91 101 ILE A C 1
ATOM 803 O O . ILE A 1 101 ? 16.616 27.828 14.600 1.00 51.91 101 ILE A O 1
ATOM 807 N N . ASP A 1 102 ? 18.118 26.741 15.835 1.00 49.44 102 ASP A N 1
ATOM 808 C CA . ASP A 1 102 ? 19.266 27.220 15.052 1.00 49.44 102 ASP A CA 1
ATOM 809 C C . ASP A 1 102 ? 20.384 26.171 14.905 1.00 49.44 102 ASP A C 1
ATOM 811 O O . ASP A 1 102 ? 21.344 26.186 15.665 1.00 49.44 102 ASP A O 1
ATOM 815 N N . ASP A 1 103 ? 20.255 25.242 13.946 1.00 40.44 103 ASP A N 1
ATOM 816 C CA . ASP A 1 103 ? 21.425 24.627 13.281 1.00 40.44 103 ASP A CA 1
ATOM 817 C C . ASP A 1 103 ? 21.062 23.952 11.941 1.00 40.44 103 ASP A C 1
ATOM 819 O O . ASP A 1 103 ? 21.251 22.755 11.758 1.00 40.44 103 ASP A O 1
ATOM 823 N N . GLY A 1 104 ? 20.459 24.682 10.993 1.00 47.56 104 GLY A N 1
ATOM 824 C CA . GLY A 1 104 ? 20.414 24.295 9.567 1.00 47.56 104 GLY A CA 1
ATOM 825 C C . GLY A 1 104 ? 19.780 22.941 9.168 1.00 47.56 104 GLY A C 1
ATOM 826 O O . GLY A 1 104 ? 19.732 22.636 7.971 1.00 47.56 104 GLY A O 1
ATOM 827 N N . GLN A 1 105 ? 19.276 22.135 10.107 1.00 46.81 105 GLN A N 1
ATOM 828 C CA . GLN A 1 105 ? 18.604 20.862 9.865 1.00 46.81 105 GLN A CA 1
ATOM 829 C C . GLN A 1 105 ? 17.114 21.104 9.624 1.00 46.81 105 GLN A C 1
ATOM 831 O O . GLN A 1 105 ? 16.391 21.633 10.459 1.00 46.81 105 GLN A O 1
ATOM 836 N N . LYS A 1 106 ? 16.646 20.691 8.446 1.00 48.84 106 LYS A N 1
ATOM 837 C CA . LYS A 1 106 ? 15.258 20.802 7.970 1.00 48.84 106 LYS A CA 1
ATOM 838 C C . LYS A 1 106 ? 14.305 19.779 8.614 1.00 48.84 106 LYS A C 1
ATOM 840 O O . LYS A 1 106 ? 13.352 19.362 7.964 1.00 48.84 106 LYS A O 1
ATOM 845 N N . ASP A 1 107 ? 14.551 19.373 9.855 1.00 56.97 107 ASP A N 1
ATOM 846 C CA . ASP A 1 107 ? 13.861 18.249 10.503 1.00 56.97 107 ASP A CA 1
ATOM 847 C C . ASP A 1 107 ? 12.888 18.718 11.599 1.00 56.97 107 ASP A C 1
ATOM 849 O O . ASP A 1 107 ? 12.766 18.097 12.655 1.00 56.97 107 ASP A O 1
ATOM 853 N N . HIS A 1 108 ? 12.175 19.823 11.365 1.00 69.50 108 HIS A N 1
ATOM 854 C CA . HIS A 1 108 ? 11.075 20.257 12.231 1.00 69.50 108 HIS A CA 1
ATOM 855 C C . HIS A 1 108 ? 9.739 19.903 11.601 1.00 69.50 108 HIS A C 1
ATOM 857 O O . HIS A 1 108 ? 9.495 20.209 10.435 1.00 69.50 108 HIS A O 1
ATOM 863 N N . LEU A 1 109 ? 8.879 19.250 12.379 1.00 79.62 109 LEU A N 1
ATOM 864 C CA . LEU A 1 109 ? 7.564 18.837 11.930 1.00 79.62 109 LEU A CA 1
ATOM 865 C C . LEU A 1 109 ? 6.592 19.985 12.201 1.00 79.62 109 LEU A C 1
ATOM 867 O O . LEU A 1 109 ? 6.347 20.341 13.350 1.00 79.62 109 LEU A O 1
ATOM 871 N N . THR A 1 110 ? 6.033 20.580 11.155 1.00 85.69 110 THR A N 1
ATOM 872 C CA . THR A 1 110 ? 4.981 21.592 11.308 1.00 85.69 110 THR A CA 1
ATOM 873 C C . THR A 1 110 ? 3.612 20.934 11.511 1.00 85.69 110 THR A C 1
ATOM 875 O O . THR A 1 110 ? 3.424 19.750 11.225 1.00 85.69 110 THR A O 1
ATOM 878 N N . LEU A 1 111 ? 2.608 21.697 11.963 1.00 83.62 111 LEU A N 1
ATOM 879 C CA . LEU A 1 111 ? 1.219 21.210 11.988 1.00 83.62 111 LEU A CA 1
ATOM 880 C C . LEU A 1 111 ? 0.734 20.795 10.590 1.00 83.62 111 LEU A C 1
ATOM 882 O O . LEU A 1 111 ? 0.022 19.799 10.458 1.00 83.62 111 LEU A O 1
ATOM 886 N N . ASP A 1 112 ? 1.173 21.506 9.550 1.00 84.94 112 ASP A N 1
ATOM 887 C CA . ASP A 1 112 ? 0.882 21.149 8.163 1.00 84.94 112 ASP A CA 1
ATOM 888 C C . ASP A 1 112 ? 1.538 19.817 7.776 1.00 84.94 112 ASP A C 1
ATOM 890 O O . ASP A 1 112 ? 0.910 19.005 7.094 1.00 84.94 112 ASP A O 1
ATOM 894 N N . ASP A 1 113 ? 2.752 19.534 8.260 1.00 87.81 113 ASP A N 1
ATOM 895 C CA . ASP A 1 113 ? 3.398 18.235 8.054 1.00 87.81 113 ASP A CA 1
ATOM 896 C C . ASP A 1 113 ? 2.658 17.113 8.791 1.00 87.81 113 ASP A C 1
ATOM 898 O O . ASP A 1 113 ? 2.450 16.045 8.216 1.00 87.81 113 ASP A O 1
ATOM 902 N N . ILE A 1 114 ? 2.193 17.344 10.025 1.00 87.31 114 ILE A N 1
ATOM 903 C CA . ILE A 1 114 ? 1.353 16.386 10.768 1.00 87.31 114 ILE A CA 1
ATOM 904 C C . ILE A 1 114 ? 0.074 16.088 9.984 1.00 87.31 114 ILE A C 1
ATOM 906 O O . ILE A 1 114 ? -0.267 14.920 9.774 1.00 87.31 114 ILE A O 1
ATOM 910 N N . ALA A 1 115 ? -0.612 17.132 9.512 1.00 86.75 115 ALA A N 1
ATOM 911 C CA . ALA A 1 115 ? -1.813 16.996 8.700 1.00 86.75 115 ALA A CA 1
ATOM 912 C C . ALA A 1 115 ? -1.537 16.228 7.402 1.00 86.75 115 ALA A C 1
ATOM 914 O O . ALA A 1 115 ? -2.287 15.313 7.052 1.00 86.75 115 ALA A O 1
ATOM 915 N N . ALA A 1 116 ? -0.430 16.535 6.721 1.00 87.44 116 ALA A N 1
ATOM 916 C CA . ALA A 1 116 ? -0.015 15.850 5.506 1.00 87.44 116 ALA A CA 1
ATOM 917 C C . ALA A 1 116 ? 0.291 14.363 5.751 1.00 87.44 116 ALA A C 1
ATOM 919 O O . ALA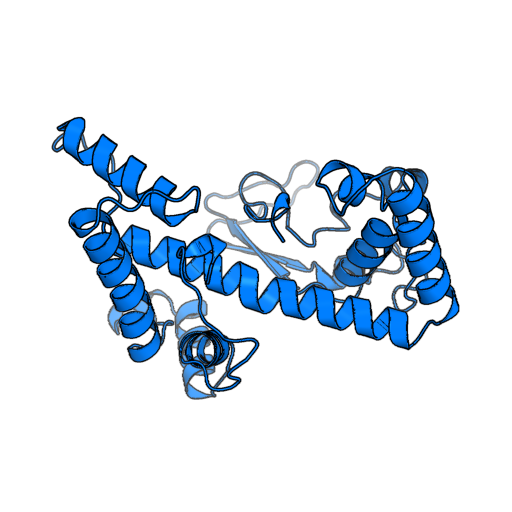 A 1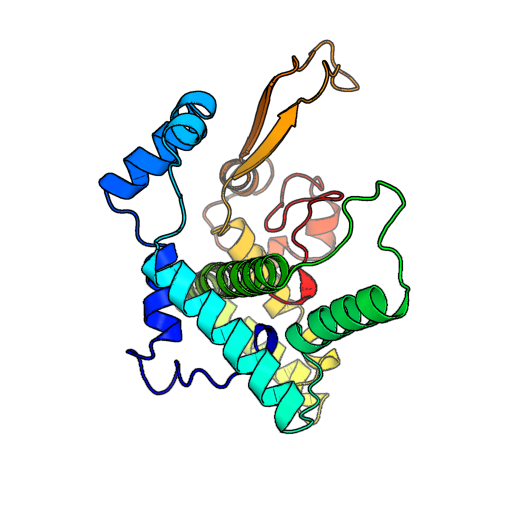 116 ? -0.177 13.515 4.988 1.00 87.44 116 ALA A O 1
ATOM 920 N N . GLN A 1 117 ? 1.022 14.020 6.820 1.00 88.81 117 GLN A N 1
ATOM 921 C CA . GLN A 1 117 ? 1.317 12.624 7.161 1.00 88.81 117 GLN A CA 1
ATOM 922 C C . GLN A 1 117 ? 0.043 11.857 7.523 1.00 88.81 117 GLN A C 1
ATOM 924 O O . GLN A 1 117 ? -0.200 10.782 6.973 1.00 88.81 117 GLN A O 1
ATOM 929 N N . ALA A 1 118 ? -0.810 12.412 8.387 1.00 86.88 118 ALA A N 1
ATOM 930 C CA . ALA A 1 118 ? -2.076 11.782 8.759 1.00 86.88 118 ALA A CA 1
ATOM 931 C C . ALA A 1 118 ? -2.969 11.545 7.528 1.00 86.88 118 ALA A C 1
ATOM 933 O O . ALA A 1 118 ? -3.537 10.461 7.358 1.00 86.88 118 ALA A O 1
ATOM 934 N N . PHE A 1 119 ? -3.040 12.528 6.626 1.00 87.31 119 PHE A N 1
ATOM 935 C CA . PHE A 1 119 ? -3.773 12.424 5.368 1.00 87.31 119 PHE A CA 1
ATOM 936 C C . PHE A 1 119 ? -3.247 11.292 4.477 1.00 87.31 119 PHE A C 1
ATOM 938 O O . PHE A 1 119 ? -4.036 10.464 4.017 1.00 87.31 119 PHE A O 1
ATOM 945 N N . VAL A 1 120 ? -1.928 11.198 4.276 1.00 87.94 120 VAL A N 1
ATOM 946 C CA . VAL A 1 120 ? -1.315 10.126 3.472 1.00 87.94 120 VAL A CA 1
ATOM 947 C C . VAL A 1 120 ? -1.570 8.749 4.088 1.00 87.94 120 VAL A C 1
ATOM 949 O O . VAL A 1 120 ? -1.951 7.832 3.360 1.00 87.94 120 VAL A O 1
ATOM 952 N N . PHE A 1 121 ? -1.426 8.599 5.409 1.00 87.62 121 PHE A N 1
ATOM 953 C CA . PHE A 1 121 ? -1.715 7.337 6.101 1.00 87.62 121 PHE A CA 1
ATOM 954 C C . PHE A 1 121 ? -3.171 6.901 5.923 1.00 87.62 121 PHE A C 1
ATOM 956 O O . PHE A 1 121 ? -3.436 5.719 5.693 1.00 87.62 121 PHE A O 1
ATOM 963 N N . PHE A 1 122 ? -4.122 7.838 5.981 1.00 87.19 122 PHE A N 1
ATOM 964 C CA . PHE A 1 122 ? -5.517 7.510 5.709 1.00 87.19 122 PHE A CA 1
ATOM 965 C C . PHE A 1 122 ? -5.742 7.071 4.269 1.00 87.19 122 PHE A C 1
ATOM 967 O O . PHE A 1 122 ? -6.346 6.024 4.063 1.00 87.19 122 PHE A O 1
ATOM 974 N N . LEU A 1 123 ? -5.264 7.832 3.284 1.00 85.62 123 LEU A N 1
ATOM 975 C CA . LEU A 1 123 ? -5.469 7.483 1.880 1.00 85.62 123 LEU A CA 1
ATOM 976 C C . LEU A 1 123 ? -4.870 6.124 1.536 1.00 85.62 123 LEU A C 1
ATOM 978 O O . LEU A 1 123 ? -5.532 5.309 0.894 1.00 85.62 123 LEU A O 1
ATOM 982 N N . ALA A 1 124 ? -3.636 5.883 1.986 1.00 87.62 124 ALA A N 1
ATOM 983 C CA . ALA A 1 124 ? -2.935 4.637 1.736 1.00 87.62 124 ALA A CA 1
ATOM 984 C C . ALA A 1 124 ? -3.695 3.451 2.343 1.00 87.62 124 ALA A C 1
ATOM 986 O O . ALA A 1 124 ? -3.955 2.486 1.634 1.00 87.62 124 ALA A O 1
ATOM 987 N N . GLY A 1 125 ? -4.121 3.539 3.608 1.00 88.00 125 GLY A N 1
ATOM 988 C CA . GLY A 1 125 ? -4.842 2.454 4.283 1.00 88.00 125 GLY A CA 1
ATOM 989 C C . GLY A 1 125 ? -6.324 2.324 3.912 1.00 88.00 125 GLY A C 1
ATOM 990 O O . GLY A 1 125 ? -6.938 1.304 4.196 1.00 88.00 125 GLY A O 1
ATOM 991 N N . PHE A 1 126 ? -6.934 3.341 3.303 1.00 88.75 126 PHE A N 1
ATOM 992 C CA . PHE A 1 126 ? -8.351 3.304 2.937 1.00 88.75 126 PHE A CA 1
ATOM 993 C C . PHE A 1 126 ? -8.579 2.587 1.604 1.00 88.75 126 PHE A C 1
ATOM 995 O O . PHE A 1 126 ? -9.298 1.589 1.550 1.00 88.75 126 PHE A O 1
ATOM 1002 N N . GLU A 1 127 ? -7.964 3.073 0.526 1.00 88.31 127 GLU A N 1
ATOM 1003 C CA . GLU A 1 127 ? -8.249 2.561 -0.821 1.00 88.31 127 GLU A CA 1
ATOM 1004 C C . GLU A 1 127 ? -7.526 1.240 -1.096 1.00 88.31 127 GLU A C 1
ATOM 1006 O O . GLU A 1 127 ? -8.115 0.312 -1.649 1.00 88.31 127 GLU A O 1
ATOM 1011 N N . THR A 1 128 ? -6.255 1.117 -0.690 1.00 91.88 128 THR A N 1
ATOM 1012 C CA . THR A 1 128 ? -5.462 -0.074 -1.039 1.00 91.88 128 THR A CA 1
ATOM 1013 C C . THR A 1 128 ? -5.932 -1.313 -0.279 1.00 91.88 128 THR A C 1
ATOM 1015 O O . THR A 1 128 ? -6.161 -2.349 -0.903 1.00 91.88 128 THR A O 1
ATOM 1018 N N . SER A 1 129 ? -6.177 -1.196 1.031 1.00 93.31 129 SER A N 1
ATOM 1019 C CA . SER A 1 129 ? -6.686 -2.295 1.859 1.00 93.31 129 SER A CA 1
ATOM 1020 C C . SER A 1 129 ? -8.095 -2.721 1.443 1.00 93.31 129 SER A C 1
ATOM 1022 O O . SER A 1 129 ? -8.370 -3.915 1.342 1.00 93.31 129 SER A O 1
ATOM 1024 N N . SER A 1 130 ? -8.991 -1.768 1.145 1.00 92.69 130 SER A N 1
ATOM 1025 C CA . SER A 1 130 ? -10.347 -2.105 0.686 1.00 92.69 130 SER A CA 1
ATOM 1026 C C . SER A 1 130 ? -10.341 -2.787 -0.683 1.00 92.69 130 SER A C 1
ATOM 1028 O O . SER A 1 130 ? -11.082 -3.752 -0.877 1.00 92.69 130 SER A O 1
ATOM 1030 N N . THR A 1 131 ? -9.466 -2.360 -1.598 1.00 93.19 131 THR A N 1
ATOM 1031 C CA . THR A 1 131 ? -9.257 -3.013 -2.899 1.00 93.19 131 THR A CA 1
ATOM 1032 C C . THR A 1 131 ? -8.746 -4.443 -2.723 1.00 93.19 131 THR A C 1
ATOM 1034 O O . THR A 1 131 ? -9.342 -5.375 -3.263 1.00 93.19 131 THR A O 1
ATOM 1037 N N . ALA A 1 132 ? -7.692 -4.636 -1.923 1.00 94.06 132 ALA A N 1
ATOM 1038 C CA . ALA A 1 132 ? -7.106 -5.952 -1.670 1.00 94.06 132 ALA A CA 1
ATOM 1039 C C . ALA A 1 132 ? -8.119 -6.924 -1.045 1.00 94.06 132 ALA A C 1
ATOM 1041 O O . ALA A 1 132 ? -8.287 -8.045 -1.525 1.00 94.06 132 ALA A O 1
ATOM 1042 N N . MET A 1 133 ? -8.858 -6.472 -0.027 1.00 96.06 133 MET A N 1
ATOM 1043 C CA . MET A 1 133 ? -9.906 -7.268 0.611 1.00 96.06 133 MET A CA 1
ATOM 1044 C C . MET A 1 133 ? -11.038 -7.608 -0.366 1.00 96.06 133 MET A C 1
ATOM 1046 O O . MET A 1 133 ? -11.493 -8.750 -0.397 1.00 96.06 133 MET A O 1
ATOM 1050 N N . SER A 1 134 ? -11.477 -6.647 -1.185 1.00 97.25 134 SER A N 1
ATOM 1051 C CA . SER A 1 134 ? -12.563 -6.862 -2.149 1.00 97.25 134 SER A CA 1
ATOM 1052 C C . SER A 1 134 ? -12.199 -7.918 -3.191 1.00 97.25 134 SER A C 1
ATOM 1054 O O . SER A 1 134 ? -13.007 -8.803 -3.459 1.00 97.25 134 SER A O 1
ATOM 1056 N N . PHE A 1 135 ? -10.983 -7.868 -3.744 1.00 98.06 135 PHE A N 1
ATOM 1057 C CA . PHE A 1 135 ? -10.530 -8.856 -4.726 1.00 98.06 135 PHE A CA 1
ATOM 1058 C C . PHE A 1 135 ? -10.277 -10.238 -4.116 1.00 98.06 135 PHE A C 1
ATOM 1060 O O . PHE A 1 135 ? -10.644 -11.239 -4.726 1.00 98.06 135 PHE A O 1
ATOM 1067 N N . CYS A 1 136 ? -9.742 -10.307 -2.894 1.00 98.06 136 CYS A N 1
ATOM 1068 C CA . CYS A 1 136 ? -9.581 -11.577 -2.188 1.00 98.06 136 CYS A CA 1
ATOM 1069 C C . CYS A 1 136 ? -10.945 -12.245 -1.944 1.00 98.06 136 CYS A C 1
ATOM 1071 O O . CYS A 1 136 ? -11.142 -13.415 -2.269 1.00 98.06 136 CYS A O 1
ATOM 1073 N N . LEU A 1 137 ? -11.927 -11.484 -1.448 1.00 98.31 137 LEU A N 1
ATOM 1074 C CA . LEU A 1 137 ? -13.289 -11.982 -1.242 1.00 98.31 137 LEU A CA 1
ATOM 1075 C C . LEU A 1 137 ? -13.980 -12.361 -2.556 1.00 98.31 137 LEU A C 1
ATOM 1077 O O . LEU A 1 137 ? -14.708 -13.350 -2.585 1.00 98.31 137 LEU A O 1
ATOM 1081 N N . TYR A 1 138 ? -13.749 -11.603 -3.631 1.00 98.50 138 TYR A N 1
ATOM 1082 C CA . TYR A 1 138 ? -14.258 -11.915 -4.966 1.00 98.50 138 TYR A CA 1
ATOM 1083 C C . TYR A 1 138 ? -13.752 -13.276 -5.461 1.00 98.50 138 TYR A C 1
ATOM 1085 O O . TYR A 1 138 ? -14.559 -14.114 -5.854 1.00 98.50 138 TYR A O 1
ATOM 1093 N N . GLU A 1 139 ? -12.445 -13.533 -5.377 1.00 98.50 139 GLU A N 1
ATOM 1094 C CA . GLU A 1 139 ? -11.861 -14.815 -5.791 1.00 98.50 139 GLU A CA 1
ATOM 1095 C C . GLU A 1 139 ? -12.373 -15.976 -4.934 1.00 98.50 139 GLU A C 1
ATOM 1097 O O . GLU A 1 139 ? -12.792 -17.004 -5.460 1.00 98.50 139 GLU A O 1
ATOM 1102 N N . LEU A 1 140 ? -12.449 -15.801 -3.612 1.00 98.38 140 LEU A N 1
ATOM 1103 C CA . LEU A 1 140 ? -13.015 -16.826 -2.732 1.00 98.38 140 LEU A CA 1
ATOM 1104 C C . LEU A 1 140 ? -14.504 -17.085 -3.015 1.00 98.38 140 LEU A C 1
ATOM 1106 O O . LEU A 1 140 ? -14.957 -18.217 -2.894 1.00 98.38 140 LEU A O 1
ATOM 1110 N N . ALA A 1 141 ? -15.279 -16.070 -3.402 1.00 98.44 141 ALA A N 1
ATOM 1111 C CA . ALA A 1 141 ? -16.682 -16.251 -3.772 1.00 98.44 141 ALA A CA 1
ATOM 1112 C C . ALA A 1 141 ? -16.856 -17.037 -5.085 1.00 98.44 141 ALA A C 1
ATOM 1114 O O . ALA A 1 141 ? -17.860 -17.728 -5.250 1.00 98.44 141 ALA A O 1
ATOM 1115 N N . LEU A 1 142 ? -15.890 -16.953 -6.006 1.00 98.19 142 LEU A N 1
ATOM 1116 C CA . LEU A 1 142 ? -15.876 -17.736 -7.245 1.00 98.19 142 LEU A CA 1
ATOM 1117 C C . LEU A 1 142 ? -15.336 -19.163 -7.054 1.00 98.19 142 LEU A C 1
ATOM 1119 O O . LEU A 1 142 ? -15.646 -20.045 -7.856 1.00 98.19 142 LEU A O 1
ATOM 1123 N N . HIS A 1 143 ? -14.557 -19.396 -5.996 1.00 98.31 143 HIS A N 1
ATOM 1124 C CA . HIS A 1 143 ? -13.851 -20.648 -5.725 1.00 98.31 143 HIS A CA 1
ATOM 1125 C C . HIS A 1 143 ? -14.243 -21.231 -4.358 1.00 98.31 143 HIS A C 1
ATOM 1127 O O . HIS A 1 143 ? -13.533 -21.076 -3.361 1.00 98.31 143 HIS A O 1
ATOM 1133 N N . GLN A 1 144 ? -15.393 -21.915 -4.312 1.00 98.06 144 GLN A N 1
ATOM 1134 C CA . GLN A 1 144 ? -15.975 -22.440 -3.069 1.00 98.06 144 GLN A CA 1
ATOM 1135 C C . GLN A 1 144 ? -15.046 -23.415 -2.330 1.00 98.06 144 GLN A C 1
ATOM 1137 O O . GLN A 1 144 ? -14.990 -23.402 -1.105 1.00 98.06 144 GLN A O 1
ATOM 1142 N N . ASP A 1 145 ? -14.277 -24.220 -3.062 1.00 98.25 145 ASP A N 1
ATOM 1143 C CA . ASP A 1 145 ? -13.280 -25.140 -2.515 1.00 98.25 145 ASP A CA 1
ATOM 1144 C C . ASP A 1 145 ? -12.169 -24.403 -1.749 1.00 98.25 145 ASP A C 1
ATOM 1146 O O . ASP A 1 145 ? -11.819 -24.782 -0.627 1.00 98.25 145 ASP A O 1
ATOM 1150 N N . LEU A 1 146 ? -11.660 -23.302 -2.311 1.00 98.50 146 LEU A N 1
ATOM 1151 C CA . LEU A 1 146 ? -10.660 -22.457 -1.655 1.00 98.50 146 LEU A CA 1
ATOM 1152 C C . LEU A 1 146 ? -11.268 -21.707 -0.463 1.00 98.50 146 LEU A C 1
ATOM 1154 O O . LEU A 1 146 ? -10.631 -21.593 0.587 1.00 98.50 146 LEU A O 1
ATOM 1158 N N . GLN A 1 147 ? -12.515 -21.239 -0.584 1.00 98.50 147 GLN A N 1
ATOM 1159 C CA . GLN A 1 147 ? -13.238 -20.600 0.517 1.00 98.50 147 GLN A CA 1
ATOM 1160 C C . GLN A 1 147 ? -13.456 -21.555 1.695 1.00 98.50 147 GLN A C 1
ATOM 1162 O O . GLN A 1 147 ? -13.259 -21.164 2.848 1.00 98.50 147 GLN A O 1
ATOM 1167 N N . ASP A 1 148 ? -13.840 -22.800 1.430 1.00 98.56 148 ASP A N 1
ATOM 1168 C CA . ASP A 1 148 ? -14.059 -23.802 2.469 1.00 98.56 148 ASP A CA 1
ATOM 1169 C C . ASP A 1 148 ? -12.743 -24.166 3.163 1.00 98.56 148 ASP A C 1
ATOM 1171 O O . ASP A 1 148 ? -12.700 -24.229 4.394 1.00 98.56 148 ASP A O 1
ATOM 1175 N N . LYS A 1 149 ? -11.644 -24.284 2.407 1.00 98.25 149 LYS A N 1
ATOM 1176 C CA . LYS A 1 149 ? -10.298 -24.487 2.964 1.00 98.25 149 LYS A CA 1
ATOM 1177 C C . LYS A 1 149 ? -9.841 -23.303 3.827 1.00 98.25 149 LYS A C 1
ATOM 1179 O O . LYS A 1 149 ? -9.316 -23.506 4.923 1.00 98.25 149 LYS A O 1
ATOM 1184 N N . ALA A 1 150 ? -10.102 -22.070 3.395 1.00 97.94 150 ALA A N 1
ATOM 1185 C CA . ALA A 1 150 ? -9.864 -20.860 4.185 1.00 97.94 150 ALA A CA 1
ATOM 1186 C C . ALA A 1 150 ? -10.682 -20.839 5.483 1.00 97.94 150 ALA A C 1
ATOM 1188 O O . ALA A 1 150 ? -10.136 -20.595 6.561 1.00 97.94 150 ALA A O 1
ATOM 1189 N N . ARG A 1 151 ? -11.975 -21.173 5.412 1.00 98.00 151 ARG A N 1
ATOM 1190 C CA . ARG A 1 151 ? -12.848 -21.267 6.589 1.00 98.00 151 ARG A CA 1
ATOM 1191 C C . ARG A 1 151 ? -12.380 -22.354 7.555 1.00 98.00 151 ARG A C 1
ATOM 1193 O O . ARG A 1 151 ? -12.390 -22.133 8.769 1.00 98.00 151 ARG A O 1
ATOM 1200 N N . GLN A 1 152 ? -11.958 -23.505 7.036 1.00 97.81 152 GLN A N 1
ATOM 1201 C CA . GLN A 1 152 ? -11.409 -24.592 7.839 1.00 97.81 152 GLN A CA 1
ATOM 1202 C C . GLN A 1 152 ? -10.133 -24.147 8.556 1.00 97.81 152 GLN A C 1
ATOM 1204 O O . GLN A 1 152 ? -10.046 -24.323 9.769 1.00 97.81 152 GLN A O 1
ATOM 1209 N N . ASN A 1 153 ? -9.200 -23.494 7.851 1.00 96.81 153 ASN A N 1
ATOM 1210 C CA . ASN A 1 153 ? -7.976 -22.963 8.451 1.00 96.81 153 ASN A CA 1
ATOM 1211 C C . ASN A 1 153 ? -8.276 -21.998 9.609 1.00 96.81 153 ASN A C 1
ATOM 1213 O O . ASN A 1 153 ? -7.728 -22.170 10.695 1.00 96.81 153 ASN A O 1
ATOM 1217 N N . ILE A 1 154 ? -9.197 -21.045 9.418 1.00 96.62 154 ILE A N 1
ATOM 1218 C CA . ILE A 1 154 ? -9.628 -20.129 10.487 1.00 96.62 154 ILE A CA 1
ATOM 1219 C C . ILE A 1 154 ? -10.204 -20.913 11.671 1.00 96.62 154 ILE A C 1
ATOM 1221 O O . ILE A 1 154 ? -9.814 -20.693 12.814 1.00 96.62 154 ILE A O 1
ATOM 1225 N N . THR A 1 155 ? -11.123 -21.845 11.409 1.00 96.44 155 THR A N 1
ATOM 1226 C CA . THR A 1 155 ? -11.817 -22.605 12.459 1.00 96.44 155 THR A CA 1
ATOM 1227 C C . THR A 1 155 ? -10.852 -23.473 13.267 1.00 96.44 155 THR A C 1
ATOM 1229 O O . THR A 1 155 ? -10.997 -23.597 14.480 1.00 96.44 155 THR A O 1
ATOM 1232 N N . GLU A 1 156 ? -9.864 -24.088 12.620 1.00 96.44 156 GLU A N 1
ATOM 1233 C CA . GLU A 1 156 ? -8.844 -24.905 13.282 1.00 96.44 156 GLU A CA 1
ATOM 1234 C C . GLU A 1 156 ? -7.888 -24.075 14.131 1.00 96.44 156 GLU A C 1
ATOM 1236 O O . GLU A 1 156 ? -7.569 -24.478 15.249 1.00 96.44 156 GLU A O 1
ATOM 1241 N N . VAL A 1 157 ? -7.464 -22.911 13.636 1.00 96.50 157 VAL A N 1
ATOM 1242 C CA . VAL A 1 157 ? -6.626 -21.987 14.403 1.00 96.50 157 VAL A CA 1
ATOM 1243 C C . VAL A 1 157 ? -7.394 -21.474 15.616 1.00 96.50 157 VAL A C 1
ATOM 1245 O O . VAL A 1 157 ? -6.905 -21.596 16.733 1.00 96.50 157 VAL A O 1
ATOM 1248 N N . LEU A 1 158 ? -8.629 -20.996 15.439 1.00 95.69 158 LEU A N 1
ATOM 1249 C CA . LEU A 1 158 ? -9.435 -20.456 16.538 1.00 95.69 158 LEU A CA 1
ATOM 1250 C C . LEU A 1 158 ? -9.799 -21.493 17.608 1.00 95.69 158 LEU A C 1
ATOM 1252 O O . LEU A 1 158 ? -10.076 -21.109 18.731 1.00 95.69 158 LEU A O 1
ATOM 1256 N N . LYS A 1 159 ? -9.738 -22.802 17.335 1.00 96.31 159 LYS A N 1
ATOM 1257 C CA . LYS A 1 159 ? -9.871 -23.820 18.397 1.00 96.31 159 LYS A CA 1
ATOM 1258 C C . LYS A 1 159 ? -8.722 -23.794 19.411 1.00 96.31 159 LYS A C 1
ATOM 1260 O O . LYS A 1 159 ? -8.872 -24.359 20.490 1.00 96.31 159 LYS A O 1
ATOM 1265 N N . LYS A 1 160 ? -7.578 -23.199 19.063 1.00 95.62 160 LYS A N 1
ATOM 1266 C CA . LYS A 1 160 ? -6.396 -23.093 19.931 1.00 95.62 160 LYS A CA 1
ATOM 1267 C C . LYS A 1 160 ? -6.382 -21.820 20.784 1.00 95.62 160 LYS A C 1
ATOM 1269 O O . LYS A 1 160 ? -5.549 -21.722 21.679 1.00 95.62 160 LYS A O 1
ATOM 1274 N N . TYR A 1 161 ? -7.258 -20.855 20.495 1.00 94.94 161 TYR A N 1
ATOM 1275 C CA . TYR A 1 161 ? -7.264 -19.529 21.113 1.00 94.94 161 TYR A CA 1
ATOM 1276 C C . TYR A 1 161 ? -8.663 -19.166 21.612 1.00 94.94 161 TYR A C 1
ATOM 1278 O O . TYR A 1 161 ? -9.658 -19.471 20.967 1.00 94.94 161 TYR A O 1
ATOM 1286 N N . ASP A 1 162 ? -8.749 -18.438 22.724 1.00 87.06 162 ASP A N 1
ATOM 1287 C CA . ASP A 1 162 ? -10.045 -18.017 23.278 1.00 87.06 162 ASP A CA 1
ATOM 1288 C C . ASP A 1 162 ? -10.704 -16.882 22.472 1.00 87.06 162 ASP A C 1
ATOM 1290 O O . ASP A 1 162 ? -11.917 -16.682 22.529 1.00 87.06 162 ASP A O 1
ATOM 1294 N N . SER A 1 163 ? -9.911 -16.105 21.728 1.00 90.69 163 SER A N 1
ATOM 1295 C CA . SER A 1 163 ? -10.388 -15.006 20.883 1.00 90.69 163 SER A CA 1
ATOM 1296 C C . SER A 1 163 ? -9.441 -14.747 19.706 1.00 90.69 163 SER A C 1
ATOM 1298 O O . SER A 1 163 ? -8.366 -15.342 19.613 1.00 90.69 163 SER A O 1
ATOM 1300 N N . ILE A 1 164 ? -9.835 -13.857 18.789 1.00 93.00 164 ILE A N 1
ATOM 1301 C CA . ILE A 1 164 ? -8.957 -13.402 17.704 1.00 93.00 164 ILE A CA 1
ATOM 1302 C C . ILE A 1 164 ? -7.836 -12.553 18.320 1.00 93.00 164 ILE A C 1
ATOM 1304 O O . ILE A 1 164 ? -8.060 -11.401 18.691 1.00 93.00 164 ILE A O 1
ATOM 1308 N N . SER A 1 165 ? -6.638 -13.129 18.420 1.00 94.31 165 SER A N 1
ATOM 1309 C CA . SER A 1 165 ? -5.422 -12.460 18.894 1.00 94.31 165 SER A CA 1
ATOM 1310 C C . SER A 1 165 ? -4.403 -12.257 17.767 1.00 94.31 165 SER A C 1
ATOM 1312 O O . SER A 1 165 ? -4.546 -12.801 16.670 1.00 94.31 165 SER A O 1
ATOM 1314 N N . TYR A 1 166 ? -3.351 -11.481 18.038 1.00 92.25 166 TYR A N 1
ATOM 1315 C CA . TYR A 1 166 ? -2.247 -11.273 17.096 1.00 92.25 166 TYR A CA 1
ATOM 1316 C C . TYR A 1 166 ? -1.552 -12.596 16.727 1.00 92.25 166 TYR A C 1
ATOM 1318 O O . TYR A 1 166 ? -1.233 -12.844 15.565 1.00 92.25 166 TYR A O 1
ATOM 1326 N N . GLU A 1 167 ? -1.379 -13.480 17.708 1.00 94.62 167 GLU A N 1
ATOM 1327 C CA . GLU A 1 167 ? -0.799 -14.813 17.546 1.00 94.62 167 GLU A CA 1
ATOM 1328 C C . GLU A 1 167 ? -1.709 -15.703 16.698 1.00 94.62 167 GLU A C 1
ATOM 1330 O O . GLU A 1 167 ? -1.233 -16.340 15.759 1.00 94.62 167 GLU A O 1
ATOM 1335 N N . ALA A 1 168 ? -3.021 -15.682 16.969 1.00 95.25 168 ALA A N 1
ATOM 1336 C CA . ALA A 1 168 ? -3.998 -16.426 16.182 1.00 95.25 168 ALA A CA 1
ATOM 1337 C C . ALA A 1 168 ? -3.953 -16.010 14.706 1.00 95.25 168 ALA A C 1
ATOM 1339 O O . ALA A 1 168 ? -3.870 -16.866 13.831 1.00 95.25 168 ALA A O 1
ATOM 1340 N N . LEU A 1 169 ? -3.935 -14.704 14.414 1.00 94.00 169 LEU A N 1
ATOM 1341 C CA . LEU A 1 169 ? -3.824 -14.200 13.040 1.00 94.00 169 LEU A CA 1
ATOM 1342 C C . LEU A 1 169 ? -2.538 -14.681 12.354 1.00 94.00 169 LEU A C 1
ATOM 1344 O O . LEU A 1 169 ? -2.574 -15.080 11.192 1.00 94.00 169 LEU A O 1
ATOM 1348 N N . HIS A 1 170 ? -1.413 -14.716 13.073 1.00 92.69 170 HIS A N 1
ATOM 1349 C CA . HIS A 1 170 ? -0.148 -15.195 12.519 1.00 92.69 170 HIS A CA 1
ATOM 1350 C C . HIS A 1 170 ? -0.162 -16.698 12.181 1.00 92.69 170 HIS A C 1
ATOM 1352 O O . HIS A 1 170 ? 0.581 -17.135 11.296 1.00 92.69 170 HIS A O 1
ATOM 1358 N N . GLU A 1 171 ? -1.000 -17.502 12.843 1.00 95.50 171 GLU A N 1
ATOM 1359 C CA . GLU A 1 171 ? -1.180 -18.930 12.546 1.00 95.50 171 GLU A CA 1
ATOM 1360 C C . GLU A 1 171 ? -2.138 -19.215 11.372 1.00 95.50 171 GLU A C 1
ATOM 1362 O O . GLU A 1 171 ? -2.157 -20.340 10.864 1.00 95.50 171 GLU A O 1
ATOM 1367 N N . MET A 1 172 ? -2.887 -18.224 10.874 1.00 95.88 172 MET A N 1
ATOM 1368 C CA . MET A 1 172 ? -3.818 -18.373 9.739 1.00 95.88 172 MET A CA 1
ATOM 1369 C C . MET A 1 172 ? -3.090 -18.402 8.384 1.00 95.88 172 MET A C 1
ATOM 1371 O O . MET A 1 172 ? -3.319 -17.577 7.499 1.00 95.88 172 MET A O 1
ATOM 1375 N N . LYS A 1 173 ? -2.185 -19.370 8.209 1.00 95.88 173 LYS A N 1
ATOM 1376 C CA . LYS A 1 173 ? -1.274 -19.446 7.054 1.00 95.88 173 LYS A CA 1
ATOM 1377 C C . LYS A 1 173 ? -1.990 -19.523 5.707 1.00 95.88 173 LYS A C 1
ATOM 1379 O O . LYS A 1 173 ? -1.512 -18.945 4.740 1.00 95.88 173 LYS A O 1
ATOM 1384 N N . TYR A 1 174 ? -3.138 -20.197 5.631 1.00 98.00 174 TYR A N 1
ATOM 1385 C CA . TYR A 1 174 ? -3.855 -20.296 4.360 1.00 98.00 174 TYR A CA 1
ATOM 1386 C C . TYR A 1 174 ? -4.555 -18.982 3.986 1.00 98.00 174 TYR A C 1
ATOM 1388 O O . TYR A 1 174 ? -4.633 -18.640 2.811 1.00 98.00 174 TYR A O 1
ATOM 1396 N N . ILE A 1 175 ? -5.005 -18.206 4.977 1.00 96.88 175 ILE A N 1
ATOM 1397 C CA . ILE A 1 175 ? -5.535 -16.856 4.742 1.00 96.88 175 ILE A CA 1
ATOM 1398 C C . ILE A 1 175 ? -4.442 -15.937 4.197 1.00 96.88 175 ILE A C 1
ATOM 1400 O O . ILE A 1 175 ? -4.680 -15.235 3.216 1.00 96.88 175 ILE A O 1
ATOM 1404 N N . ASP A 1 176 ? -3.238 -15.996 4.769 1.00 96.06 176 ASP A N 1
ATOM 1405 C CA . ASP A 1 176 ? -2.078 -15.248 4.272 1.00 96.06 176 ASP A CA 1
ATOM 1406 C C . ASP A 1 176 ? -1.738 -15.616 2.815 1.00 96.06 176 ASP A C 1
ATOM 1408 O O . ASP A 1 176 ? -1.526 -14.741 1.976 1.00 96.06 176 ASP A O 1
ATOM 1412 N N . MET A 1 177 ? -1.795 -16.905 2.464 1.00 98.12 177 MET A N 1
ATOM 1413 C CA . MET A 1 177 ? -1.617 -17.369 1.082 1.00 98.12 177 MET A CA 1
ATOM 1414 C C . MET A 1 177 ? -2.685 -16.811 0.127 1.00 98.12 177 MET A C 1
ATOM 1416 O O . MET A 1 177 ? -2.349 -16.364 -0.970 1.00 98.12 177 MET A O 1
ATOM 1420 N N . CYS A 1 178 ? -3.959 -16.790 0.533 1.00 98.31 178 CYS A N 1
ATOM 1421 C CA . CYS A 1 178 ? -5.041 -16.204 -0.266 1.00 98.31 178 CYS A CA 1
ATOM 1422 C C . CYS A 1 178 ? -4.859 -14.691 -0.469 1.00 98.31 178 CYS A C 1
ATOM 1424 O O . CYS A 1 178 ? -5.058 -14.187 -1.574 1.00 98.31 178 CYS A O 1
ATOM 1426 N N . ILE A 1 179 ? -4.456 -13.965 0.578 1.00 97.12 179 ILE A N 1
ATOM 1427 C CA . ILE A 1 179 ? -4.186 -12.523 0.505 1.00 97.12 179 ILE A CA 1
ATOM 1428 C C . ILE A 1 179 ? -3.009 -12.249 -0.439 1.00 97.12 179 ILE A C 1
ATOM 1430 O O . ILE A 1 179 ? -3.115 -11.393 -1.317 1.00 97.12 179 ILE A O 1
ATOM 1434 N N . ASN A 1 180 ? -1.916 -13.005 -0.318 1.00 97.56 180 ASN A N 1
ATOM 1435 C CA . ASN A 1 180 ? -0.753 -12.859 -1.190 1.00 97.56 180 ASN A CA 1
ATOM 1436 C C . ASN A 1 180 ? -1.073 -13.183 -2.658 1.00 97.56 180 ASN A C 1
ATOM 1438 O O . ASN A 1 180 ? -0.652 -12.446 -3.553 1.00 97.56 180 ASN A O 1
ATOM 1442 N N . GLU A 1 181 ? -1.879 -14.211 -2.928 1.00 98.44 181 GLU A N 1
ATOM 1443 C CA . GLU A 1 181 ? -2.333 -14.502 -4.292 1.00 98.44 181 GLU A CA 1
ATOM 1444 C C . GLU A 1 181 ? -3.266 -13.413 -4.839 1.00 98.44 181 GLU A C 1
ATOM 1446 O O . GLU A 1 181 ? -3.169 -13.043 -6.012 1.00 98.44 181 GLU A O 1
ATOM 1451 N N . SER A 1 182 ? -4.095 -12.803 -3.986 1.00 98.00 182 SER A N 1
ATOM 1452 C CA . SER A 1 182 ? -4.884 -11.628 -4.367 1.00 98.00 182 SER A CA 1
ATOM 1453 C C . SER A 1 182 ? -3.988 -10.436 -4.705 1.00 98.00 182 SER A C 1
ATOM 1455 O O . SER A 1 182 ? -4.222 -9.763 -5.704 1.00 98.00 182 SER A O 1
ATOM 1457 N N . PHE A 1 183 ? -2.934 -10.184 -3.928 1.00 97.56 183 PHE A N 1
ATOM 1458 C CA . PHE A 1 183 ? -1.953 -9.142 -4.235 1.00 97.56 183 PHE A CA 1
ATOM 1459 C C . PHE A 1 183 ? -1.181 -9.412 -5.527 1.00 97.56 183 PHE A C 1
ATOM 1461 O O . PHE A 1 183 ? -0.831 -8.468 -6.238 1.00 97.56 183 PHE A O 1
ATOM 1468 N N . ARG A 1 184 ? -0.921 -10.684 -5.849 1.00 98.06 184 ARG A N 1
ATOM 1469 C CA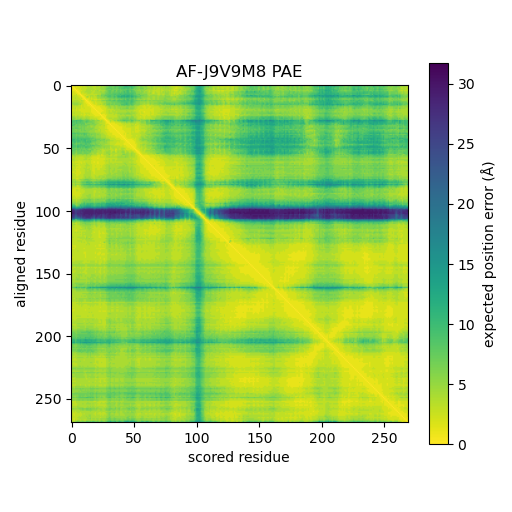 . ARG A 1 184 ? -0.266 -11.070 -7.100 1.00 98.06 184 ARG A CA 1
ATOM 1470 C C . ARG A 1 184 ? -1.154 -10.731 -8.296 1.00 98.06 184 ARG A C 1
ATOM 1472 O O . ARG A 1 184 ? -0.699 -10.057 -9.221 1.00 98.06 184 ARG A O 1
ATOM 1479 N N . LYS A 1 185 ? -2.407 -11.192 -8.265 1.00 98.12 185 LYS A N 1
ATOM 1480 C CA . LYS A 1 185 ? -3.357 -11.068 -9.378 1.00 98.12 185 LYS A CA 1
ATOM 1481 C C . LYS A 1 185 ? -3.951 -9.658 -9.502 1.00 98.12 185 LYS A C 1
ATOM 1483 O O . LYS A 1 185 ? -4.169 -9.166 -10.604 1.00 98.12 185 LYS A O 1
ATOM 1488 N N . TYR A 1 186 ? -4.144 -8.966 -8.383 1.00 97.62 186 TYR A N 1
ATOM 1489 C CA . TYR A 1 186 ? -4.767 -7.640 -8.326 1.00 97.62 186 TYR A CA 1
ATOM 1490 C C . TYR A 1 186 ? -3.959 -6.659 -7.462 1.00 97.62 186 TYR A C 1
ATOM 1492 O O . TYR A 1 186 ? -4.461 -6.179 -6.443 1.00 97.62 186 TYR A O 1
ATOM 1500 N N . PRO A 1 187 ? -2.704 -6.334 -7.826 1.00 96.00 187 PRO A N 1
ATOM 1501 C CA . PRO A 1 187 ? -1.902 -5.392 -7.054 1.00 96.00 187 PRO A CA 1
ATOM 1502 C C . PRO A 1 187 ? -2.545 -3.995 -7.086 1.00 96.00 187 PRO A C 1
ATOM 1504 O O . PRO A 1 187 ? -2.662 -3.417 -8.171 1.00 96.00 187 PRO A O 1
ATOM 1507 N N . PRO A 1 188 ? -2.905 -3.392 -5.931 1.00 94.06 188 PRO A N 1
ATOM 1508 C CA . PRO A 1 188 ? -3.471 -2.039 -5.908 1.00 94.06 188 PRO A CA 1
ATOM 1509 C C . PRO A 1 188 ? -2.525 -0.984 -6.500 1.00 94.06 188 PRO A C 1
ATOM 1511 O O . PRO A 1 188 ? -2.967 0.018 -7.059 1.00 94.06 188 PRO A O 1
ATOM 1514 N N . VAL A 1 189 ? -1.211 -1.215 -6.400 1.00 94.19 189 VAL A N 1
ATOM 1515 C CA . VAL A 1 189 ? -0.173 -0.405 -7.045 1.00 94.19 189 VAL A CA 1
ATOM 1516 C C . VAL A 1 189 ? 0.483 -1.231 -8.148 1.00 94.19 189 VAL A C 1
ATOM 1518 O O . VAL A 1 189 ? 1.273 -2.132 -7.886 1.00 94.19 189 VAL A O 1
ATOM 1521 N N . THR A 1 190 ? 0.173 -0.907 -9.402 1.00 95.81 190 THR A N 1
ATOM 1522 C CA . THR A 1 190 ? 0.597 -1.699 -10.570 1.00 95.81 190 THR A CA 1
ATOM 1523 C C . THR A 1 190 ? 2.007 -1.381 -11.067 1.00 95.81 190 THR A C 1
ATOM 1525 O O . THR A 1 190 ? 2.576 -2.162 -11.831 1.00 95.81 190 THR A O 1
ATOM 1528 N N . THR A 1 191 ? 2.573 -0.240 -10.660 1.00 96.62 191 THR A N 1
ATOM 1529 C CA . THR A 1 191 ? 3.877 0.250 -11.124 1.00 96.62 191 THR A CA 1
ATOM 1530 C C . THR A 1 191 ? 4.608 0.962 -9.993 1.00 96.62 191 THR A C 1
ATOM 1532 O O . THR A 1 191 ? 4.050 1.853 -9.352 1.00 96.62 191 THR A O 1
ATOM 1535 N N . LEU A 1 192 ? 5.885 0.635 -9.793 1.00 96.88 192 LEU A N 1
ATOM 1536 C CA . LEU A 1 192 ? 6.778 1.395 -8.912 1.00 96.88 192 LEU A CA 1
ATOM 1537 C C . LEU A 1 192 ? 7.684 2.282 -9.758 1.00 96.88 192 LEU A C 1
ATOM 1539 O O . LEU A 1 192 ? 8.051 1.919 -10.873 1.00 96.88 192 LEU A O 1
ATOM 1543 N N . THR A 1 193 ? 8.078 3.438 -9.233 1.00 95.50 193 THR A N 1
ATOM 1544 C CA . THR A 1 193 ? 8.936 4.377 -9.964 1.00 95.50 193 THR A CA 1
ATOM 1545 C C . THR A 1 193 ? 10.142 4.815 -9.141 1.00 95.50 193 THR A C 1
ATOM 1547 O O . THR A 1 193 ? 10.084 4.910 -7.911 1.00 95.50 193 THR A O 1
ATOM 1550 N N . ARG A 1 194 ? 11.267 5.070 -9.814 1.00 95.19 194 ARG A N 1
ATOM 1551 C CA . ARG A 1 194 ? 12.487 5.656 -9.238 1.00 95.19 194 ARG A CA 1
ATOM 1552 C C . ARG A 1 194 ? 13.041 6.708 -10.190 1.00 95.19 194 ARG A C 1
ATOM 1554 O O . ARG A 1 194 ? 13.006 6.513 -11.400 1.00 95.19 194 ARG A O 1
ATOM 1561 N N . ARG A 1 195 ? 13.564 7.810 -9.652 1.00 93.19 195 ARG A N 1
ATOM 1562 C CA . ARG A 1 195 ? 14.264 8.829 -10.439 1.00 93.19 195 ARG A CA 1
ATOM 1563 C C . ARG A 1 195 ? 15.765 8.639 -10.309 1.00 93.19 195 ARG A C 1
ATOM 1565 O O . ARG A 1 195 ? 16.275 8.484 -9.202 1.00 93.19 195 ARG A O 1
ATOM 1572 N N . VAL A 1 196 ? 16.464 8.650 -11.434 1.00 96.00 196 VAL A N 1
ATOM 1573 C CA . VAL A 1 196 ? 17.922 8.543 -11.468 1.00 96.00 196 VAL A CA 1
ATOM 1574 C C . VAL A 1 196 ? 18.515 9.911 -11.133 1.00 96.00 196 VAL A C 1
ATOM 1576 O O . VAL A 1 196 ? 18.405 10.850 -11.917 1.00 96.00 196 VAL A O 1
ATOM 1579 N N . GLU A 1 197 ? 19.130 10.054 -9.962 1.00 95.12 197 GLU A N 1
ATOM 1580 C CA . GLU A 1 197 ? 19.694 11.342 -9.516 1.00 95.12 197 GLU A CA 1
ATOM 1581 C C . GLU A 1 197 ? 21.106 11.611 -10.061 1.00 95.12 197 GLU A C 1
ATOM 1583 O O . GLU A 1 197 ? 21.542 12.762 -10.168 1.00 95.12 197 GLU A O 1
ATOM 1588 N N . LYS A 1 198 ? 21.827 10.549 -10.426 1.00 96.31 198 LYS A N 1
ATOM 1589 C CA . LYS A 1 198 ? 23.177 10.571 -11.000 1.00 96.31 198 LYS A CA 1
ATOM 1590 C C . LYS A 1 198 ? 23.295 9.424 -11.994 1.00 96.31 198 LYS A C 1
ATOM 1592 O O . LYS A 1 198 ? 22.681 8.386 -11.757 1.00 96.31 198 LYS A O 1
ATOM 1597 N N . ASP A 1 199 ? 24.083 9.610 -13.050 1.00 97.06 199 ASP A N 1
ATOM 1598 C CA . ASP A 1 199 ? 24.359 8.549 -14.019 1.00 97.06 199 ASP A CA 1
ATOM 1599 C C . ASP A 1 199 ? 24.786 7.272 -13.290 1.00 97.06 199 ASP A C 1
ATOM 1601 O O . ASP A 1 199 ? 25.672 7.295 -12.430 1.00 97.06 199 ASP A O 1
ATOM 1605 N N . TYR A 1 200 ? 24.112 6.170 -13.599 1.00 96.50 200 TYR A N 1
ATOM 1606 C CA . TYR A 1 200 ? 24.238 4.922 -12.863 1.00 96.50 200 TYR A CA 1
ATOM 1607 C C . TYR A 1 200 ? 24.439 3.759 -13.827 1.00 96.50 200 TYR A C 1
ATOM 1609 O O . TYR A 1 200 ? 23.537 3.406 -14.587 1.00 96.50 200 TYR A O 1
ATOM 1617 N N . ARG A 1 201 ? 25.625 3.145 -13.788 1.00 96.31 201 ARG A N 1
ATOM 1618 C CA 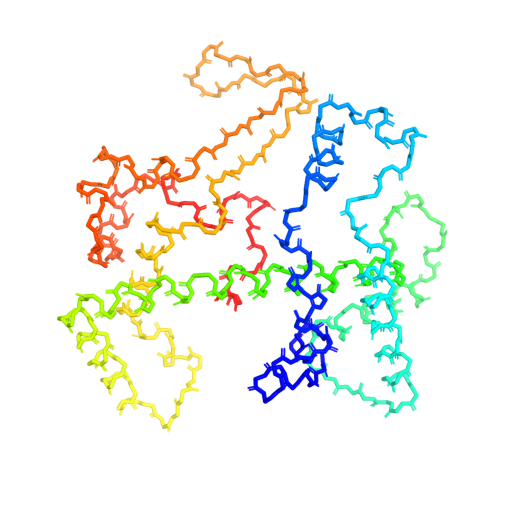. ARG A 1 201 ? 25.888 1.898 -14.512 1.00 96.31 201 ARG A CA 1
ATOM 1619 C C . ARG A 1 201 ? 25.245 0.741 -13.759 1.00 96.31 201 ARG A C 1
ATOM 1621 O O . ARG A 1 201 ? 25.598 0.496 -12.606 1.00 96.31 201 ARG A O 1
ATOM 1628 N N . VAL A 1 202 ? 24.326 0.034 -14.411 1.00 94.81 202 VAL A N 1
ATOM 1629 C CA . VAL A 1 202 ? 23.635 -1.106 -13.803 1.00 94.81 202 VAL A CA 1
ATOM 1630 C C . VAL A 1 202 ? 24.643 -2.247 -13.617 1.00 94.81 202 VAL A C 1
ATOM 1632 O O . VAL A 1 202 ? 25.239 -2.684 -14.609 1.00 94.81 202 VAL A O 1
ATOM 1635 N N . PRO A 1 203 ? 24.860 -2.732 -12.378 1.00 94.69 203 PRO A N 1
ATOM 1636 C CA . PRO A 1 203 ? 25.824 -3.792 -12.103 1.00 94.69 203 PRO A CA 1
ATOM 1637 C C . PRO A 1 203 ? 25.589 -5.028 -12.974 1.00 94.69 203 PRO A C 1
ATOM 1639 O O . PRO A 1 203 ? 24.451 -5.438 -13.180 1.00 94.69 203 PRO A O 1
ATOM 1642 N N . GLY A 1 204 ? 26.670 -5.620 -13.487 1.00 94.62 204 GLY A N 1
ATOM 1643 C CA . GLY A 1 204 ? 26.597 -6.797 -14.360 1.00 94.62 204 GLY A CA 1
ATOM 1644 C C . GLY A 1 204 ? 26.178 -6.507 -15.805 1.00 94.62 204 GLY A C 1
ATOM 1645 O O . GLY A 1 204 ? 26.019 -7.443 -16.581 1.00 94.62 204 GLY A O 1
ATOM 1646 N N . THR A 1 205 ? 26.024 -5.235 -16.189 1.00 95.25 205 THR A N 1
ATOM 1647 C CA . THR A 1 205 ? 25.686 -4.839 -17.562 1.00 95.25 205 THR A CA 1
ATOM 1648 C C . THR A 1 205 ? 26.534 -3.654 -18.040 1.00 95.25 205 THR A C 1
ATOM 1650 O O . THR A 1 205 ? 27.154 -2.930 -17.252 1.00 95.25 205 THR A O 1
ATOM 1653 N N . ASP A 1 206 ? 26.509 -3.410 -19.349 1.00 95.12 206 ASP A N 1
ATOM 1654 C CA . ASP A 1 206 ? 27.065 -2.197 -19.962 1.00 95.12 206 ASP A CA 1
ATOM 1655 C C . ASP A 1 206 ? 26.049 -1.046 -20.040 1.00 95.12 206 ASP A C 1
ATOM 1657 O O . ASP A 1 206 ? 26.347 0.017 -20.582 1.00 95.12 206 ASP A O 1
ATOM 1661 N N . GLN A 1 207 ? 24.852 -1.232 -19.473 1.00 95.88 207 GLN A N 1
ATOM 1662 C CA . GLN A 1 207 ? 23.792 -0.233 -19.502 1.00 95.88 207 GLN A CA 1
ATOM 1663 C C . GLN A 1 207 ? 24.040 0.865 -18.468 1.00 95.88 207 GLN A C 1
ATOM 1665 O O . GLN A 1 207 ? 24.286 0.601 -17.286 1.00 95.88 207 GLN A O 1
ATOM 1670 N N . VAL A 1 208 ? 23.923 2.115 -18.914 1.00 96.75 208 VAL A N 1
ATOM 1671 C CA . VAL A 1 208 ? 24.023 3.306 -18.067 1.00 96.75 208 VAL A CA 1
ATOM 1672 C C . VAL A 1 208 ? 22.682 4.023 -18.066 1.00 96.75 208 VAL A C 1
ATOM 1674 O O . VAL A 1 208 ? 22.219 4.519 -19.091 1.00 96.75 208 VAL A O 1
ATOM 1677 N N . LEU A 1 209 ? 22.065 4.096 -16.892 1.00 96.75 209 LEU A N 1
ATOM 1678 C CA . LEU A 1 209 ? 20.887 4.913 -16.659 1.00 96.75 209 LEU A CA 1
ATOM 1679 C C . LEU A 1 209 ? 21.335 6.361 -16.488 1.00 96.75 209 LEU A C 1
ATOM 1681 O O . LEU A 1 209 ? 22.060 6.681 -15.547 1.00 96.75 209 LEU A O 1
ATOM 1685 N N . GLN A 1 210 ? 20.915 7.232 -17.397 1.00 97.25 210 GLN A N 1
ATOM 1686 C CA . GLN A 1 210 ? 21.266 8.649 -17.351 1.00 97.25 210 GLN A CA 1
ATOM 1687 C C . GLN A 1 210 ? 20.480 9.382 -16.261 1.00 97.25 210 GLN A C 1
ATOM 1689 O O . GLN A 1 210 ? 19.311 9.084 -15.990 1.00 97.25 210 GLN A O 1
ATOM 1694 N N . LYS A 1 211 ? 21.112 10.393 -15.667 1.00 96.75 211 LYS A N 1
ATOM 1695 C CA . LYS A 1 211 ? 20.485 11.311 -14.721 1.00 96.75 211 LYS A CA 1
ATOM 1696 C C . LYS A 1 211 ? 19.195 11.902 -15.294 1.00 96.75 211 LYS A C 1
ATOM 1698 O O . LYS A 1 211 ? 19.141 12.382 -16.421 1.00 96.75 211 LYS A O 1
ATOM 1703 N N . GLY A 1 212 ? 18.160 11.934 -14.462 1.00 90.69 212 GLY A N 1
ATOM 1704 C CA . GLY A 1 212 ? 16.850 12.498 -14.766 1.00 90.69 212 GLY A CA 1
ATOM 1705 C C . GLY A 1 212 ? 15.847 11.496 -15.334 1.00 90.69 212 GLY A C 1
ATOM 1706 O O . GLY A 1 212 ? 14.652 11.799 -15.311 1.00 90.69 212 GLY A O 1
ATOM 1707 N N . ILE A 1 213 ? 16.292 10.311 -15.772 1.00 93.06 213 ILE A N 1
ATOM 1708 C CA . ILE A 1 213 ? 15.400 9.243 -16.237 1.00 93.06 213 ILE A CA 1
ATOM 1709 C C . ILE A 1 213 ? 14.525 8.743 -15.081 1.00 93.06 213 ILE A C 1
ATOM 1711 O O . ILE A 1 213 ? 14.981 8.570 -13.947 1.00 93.06 213 ILE A O 1
ATOM 1715 N N . MET A 1 214 ? 13.251 8.500 -15.391 1.00 92.19 214 MET A N 1
ATOM 1716 C CA . MET A 1 214 ? 12.320 7.781 -14.527 1.00 92.19 214 MET A CA 1
ATOM 1717 C C . MET A 1 214 ? 12.352 6.297 -14.888 1.00 92.19 214 MET A C 1
ATOM 1719 O O . MET A 1 214 ? 11.955 5.913 -15.985 1.00 92.19 214 MET A O 1
ATOM 1723 N N . VAL A 1 215 ? 12.809 5.464 -13.962 1.00 94.88 215 VAL A N 1
ATOM 1724 C CA . VAL A 1 215 ? 12.744 4.006 -14.069 1.00 94.88 215 VAL A CA 1
ATOM 1725 C C . VAL A 1 215 ? 11.378 3.556 -13.570 1.00 94.88 215 VAL A C 1
ATOM 1727 O O . VAL A 1 215 ? 10.996 3.891 -12.446 1.00 94.88 215 VAL A O 1
ATOM 1730 N N . ALA A 1 216 ? 10.654 2.801 -14.391 1.00 95.88 216 ALA A N 1
ATOM 1731 C CA . ALA A 1 216 ? 9.390 2.174 -14.028 1.00 95.88 216 ALA A CA 1
ATOM 1732 C C . ALA A 1 216 ? 9.591 0.664 -13.857 1.00 95.88 216 ALA A C 1
ATOM 1734 O O . ALA A 1 216 ? 10.157 0.010 -14.728 1.00 95.88 216 ALA A O 1
ATOM 1735 N N . ILE A 1 217 ? 9.116 0.121 -12.740 1.00 97.12 217 ILE A N 1
ATOM 1736 C CA . ILE A 1 217 ? 9.099 -1.313 -12.450 1.00 97.12 217 ILE A CA 1
ATOM 1737 C C . ILE A 1 217 ? 7.649 -1.775 -12.636 1.00 97.12 217 ILE A C 1
ATOM 1739 O O . ILE A 1 217 ? 6.787 -1.356 -11.851 1.00 97.12 217 ILE A O 1
ATOM 1743 N N . PRO A 1 218 ? 7.352 -2.579 -13.670 1.00 97.31 218 PRO A N 1
ATOM 1744 C CA . PRO A 1 218 ? 5.985 -2.947 -14.015 1.00 97.31 218 PRO A CA 1
ATOM 1745 C C . PRO A 1 218 ? 5.501 -4.108 -13.132 1.00 97.31 218 PRO A C 1
ATOM 1747 O O . PRO A 1 218 ? 5.470 -5.254 -13.570 1.00 97.31 218 PRO A O 1
ATOM 1750 N N . VAL A 1 219 ? 5.128 -3.815 -11.880 1.00 97.94 219 VAL A N 1
ATOM 1751 C CA . VAL A 1 219 ? 4.701 -4.815 -10.877 1.00 97.94 219 VAL A CA 1
ATOM 1752 C C . VAL A 1 219 ? 3.599 -5.720 -11.415 1.00 97.94 219 VAL A C 1
ATOM 1754 O O . VAL A 1 219 ? 3.717 -6.936 -11.320 1.00 97.94 219 VAL A O 1
ATOM 1757 N N . TYR A 1 220 ? 2.561 -5.145 -12.029 1.00 97.75 220 TYR A N 1
ATOM 1758 C CA . TYR A 1 220 ? 1.467 -5.936 -12.594 1.00 97.75 220 TYR A CA 1
ATOM 1759 C C . TYR A 1 220 ? 1.964 -6.926 -13.654 1.00 97.75 220 TYR A C 1
ATOM 1761 O O . TYR A 1 220 ? 1.605 -8.098 -13.596 1.00 97.75 220 TYR A O 1
ATOM 1769 N N . ALA A 1 221 ? 2.831 -6.481 -14.570 1.00 97.69 221 ALA A N 1
ATOM 1770 C CA . ALA A 1 221 ? 3.368 -7.339 -15.624 1.00 97.69 221 ALA A CA 1
ATOM 1771 C C . ALA A 1 221 ? 4.257 -8.450 -15.051 1.00 97.69 221 ALA A C 1
ATOM 1773 O O . ALA A 1 221 ? 4.070 -9.602 -15.413 1.00 97.69 221 ALA A O 1
ATOM 1774 N N . LEU A 1 222 ? 5.151 -8.130 -14.107 1.00 97.69 222 LEU A N 1
ATOM 1775 C CA . LEU A 1 222 ? 6.006 -9.121 -13.437 1.00 97.69 222 LEU A CA 1
ATOM 1776 C C . LEU A 1 222 ? 5.185 -10.192 -12.708 1.00 97.69 222 LEU A C 1
ATOM 1778 O O . LEU A 1 222 ? 5.508 -11.375 -12.760 1.00 97.69 222 LEU A O 1
ATOM 1782 N N . GLN A 1 223 ? 4.099 -9.784 -12.051 1.00 98.00 223 GLN A N 1
ATOM 1783 C CA . GLN A 1 223 ? 3.221 -10.686 -11.303 1.00 98.00 223 GLN A CA 1
ATOM 1784 C C . GLN A 1 223 ? 2.268 -11.508 -12.190 1.00 98.00 223 GLN A C 1
ATOM 1786 O O . GLN A 1 223 ? 1.660 -12.464 -11.700 1.00 98.00 223 GLN A O 1
ATOM 1791 N N . HIS A 1 224 ? 2.147 -11.154 -13.474 1.00 97.88 224 HIS A N 1
ATOM 1792 C CA . HIS A 1 224 ? 1.398 -11.895 -14.497 1.00 97.88 224 HIS A CA 1
ATOM 1793 C C . HIS A 1 224 ? 2.314 -12.558 -15.531 1.00 97.88 224 HIS A C 1
ATOM 1795 O O . HIS A 1 224 ? 1.824 -13.125 -16.505 1.00 97.88 224 HIS A O 1
ATOM 1801 N N . ASP A 1 225 ? 3.631 -12.506 -15.333 1.00 97.62 225 ASP A N 1
ATOM 1802 C CA . ASP A 1 225 ? 4.583 -13.130 -16.239 1.00 97.62 225 ASP A CA 1
ATOM 1803 C C . ASP A 1 225 ? 4.522 -14.660 -16.072 1.00 97.62 225 ASP A C 1
ATOM 1805 O O . ASP A 1 225 ? 4.803 -15.159 -14.974 1.00 97.62 225 ASP A O 1
ATOM 1809 N N . PRO A 1 226 ? 4.149 -15.431 -17.112 1.00 97.06 226 PRO A N 1
ATOM 1810 C CA . PRO A 1 226 ? 4.066 -16.886 -17.023 1.00 97.06 226 PRO A CA 1
ATOM 1811 C C . PRO A 1 226 ? 5.412 -17.564 -16.726 1.00 97.06 226 PRO A C 1
ATOM 1813 O O . PRO A 1 226 ? 5.395 -18.680 -16.201 1.00 97.06 226 PRO A O 1
ATOM 1816 N N . ASP A 1 227 ? 6.548 -16.903 -16.983 1.00 95.69 227 ASP A N 1
ATOM 1817 C CA . ASP A 1 227 ? 7.882 -17.421 -16.648 1.00 95.69 227 ASP A CA 1
ATOM 1818 C C . ASP A 1 227 ? 8.138 -17.418 -15.129 1.00 95.69 227 ASP A C 1
ATOM 1820 O O . ASP A 1 227 ? 8.967 -18.174 -14.616 1.00 95.69 227 ASP A O 1
ATOM 1824 N N . HIS A 1 228 ? 7.404 -16.587 -14.382 1.00 95.31 228 HIS A N 1
ATOM 1825 C CA . HIS A 1 228 ? 7.479 -16.490 -12.921 1.00 95.31 228 HIS A CA 1
ATOM 1826 C C . HIS A 1 228 ? 6.241 -17.064 -12.222 1.00 95.31 228 HIS A C 1
ATOM 1828 O O . HIS A 1 228 ? 6.336 -17.595 -11.111 1.00 95.31 228 HIS A O 1
ATOM 1834 N N . PHE A 1 229 ? 5.082 -16.992 -12.877 1.00 96.94 229 PHE A N 1
ATOM 1835 C CA . PHE A 1 229 ? 3.790 -17.438 -12.371 1.00 96.94 229 PHE A CA 1
ATOM 1836 C C . PHE A 1 229 ? 3.043 -18.254 -13.439 1.00 96.94 229 PHE A C 1
ATOM 1838 O O . PHE A 1 229 ? 2.169 -17.725 -14.125 1.00 96.94 229 PHE A O 1
ATOM 1845 N N . PRO A 1 230 ? 3.325 -19.565 -13.569 1.00 95.88 230 PRO A N 1
ATOM 1846 C CA . PRO A 1 230 ? 2.695 -20.411 -14.585 1.00 95.88 230 PRO A CA 1
ATOM 1847 C C . PRO A 1 230 ? 1.168 -20.401 -14.477 1.00 95.88 230 PRO A C 1
ATOM 1849 O O . PRO A 1 230 ? 0.642 -20.611 -13.386 1.00 95.88 230 PRO A O 1
ATOM 1852 N N . ASN A 1 231 ? 0.444 -20.217 -15.585 1.00 97.56 231 ASN A N 1
ATOM 1853 C CA . ASN A 1 231 ? -1.009 -19.961 -15.598 1.00 97.56 231 ASN A CA 1
ATOM 1854 C C . ASN A 1 231 ? -1.404 -18.727 -14.752 1.00 97.56 231 ASN A C 1
ATOM 1856 O O . ASN A 1 231 ? -2.161 -18.872 -13.789 1.00 97.56 231 ASN A O 1
ATOM 1860 N N . PRO A 1 232 ? -0.899 -17.525 -15.083 1.00 97.50 232 PRO A N 1
ATOM 1861 C CA . PRO A 1 232 ? -0.983 -16.340 -14.221 1.00 97.50 232 PRO A CA 1
ATOM 1862 C C . PRO A 1 232 ? -2.417 -15.847 -13.970 1.00 97.50 232 PRO A C 1
ATOM 1864 O O . PRO A 1 232 ? -2.671 -15.186 -12.966 1.00 97.50 232 PRO A O 1
ATOM 1867 N N . GLU A 1 233 ? -3.375 -16.204 -14.825 1.00 97.25 233 GLU A N 1
ATOM 1868 C CA . GLU A 1 233 ? -4.791 -15.849 -14.651 1.00 97.25 233 GLU A CA 1
ATOM 1869 C C . GLU A 1 233 ? -5.515 -16.725 -13.615 1.00 97.25 233 GLU A C 1
ATOM 1871 O O . GLU A 1 233 ? -6.569 -16.351 -13.094 1.00 97.25 233 GLU A O 1
ATOM 1876 N N . ARG A 1 234 ? -4.965 -17.899 -13.282 1.00 97.94 234 ARG A N 1
ATOM 1877 C CA . ARG A 1 234 ? -5.548 -18.786 -12.272 1.00 97.94 234 ARG A CA 1
ATOM 1878 C C . ARG A 1 234 ? -5.212 -18.270 -10.877 1.00 97.94 234 ARG A C 1
ATOM 1880 O O . ARG A 1 234 ? -4.034 -18.110 -10.563 1.00 97.94 234 ARG A O 1
ATOM 1887 N N . PHE A 1 235 ? -6.244 -18.099 -10.050 1.00 98.50 235 PHE A N 1
ATOM 1888 C CA . PHE A 1 235 ? -6.089 -17.854 -8.621 1.00 98.50 235 PHE A CA 1
ATOM 1889 C C . PHE A 1 235 ? -5.658 -19.153 -7.930 1.00 98.50 235 PHE A C 1
ATOM 1891 O O . PHE A 1 235 ? -6.407 -20.131 -7.896 1.00 98.50 235 PHE A O 1
ATOM 1898 N N . ASP A 1 236 ? -4.415 -19.187 -7.457 1.00 98.19 236 ASP A N 1
ATOM 1899 C CA . ASP A 1 236 ? -3.820 -20.358 -6.814 1.00 98.19 236 ASP A CA 1
ATOM 1900 C C . ASP A 1 236 ? -3.023 -19.961 -5.556 1.00 98.19 236 ASP A C 1
ATOM 1902 O O . ASP A 1 236 ? -1.845 -19.602 -5.658 1.00 98.19 236 ASP A O 1
ATOM 1906 N N . PRO A 1 237 ? -3.640 -20.037 -4.359 1.00 98.38 237 PRO A N 1
ATOM 1907 C CA . PRO A 1 237 ? -2.960 -19.749 -3.097 1.00 98.38 237 PRO A CA 1
ATOM 1908 C C . PRO A 1 237 ? -1.703 -20.600 -2.863 1.00 98.38 237 PRO A C 1
ATOM 1910 O O . PRO A 1 237 ? -0.778 -20.145 -2.192 1.00 98.38 237 PRO A O 1
ATOM 1913 N N . GLU A 1 238 ? -1.610 -21.810 -3.430 1.00 97.69 238 GLU A N 1
ATOM 1914 C CA . GLU A 1 238 ? -0.481 -22.729 -3.203 1.00 97.69 238 GLU A CA 1
ATOM 1915 C C . GLU A 1 238 ? 0.851 -22.203 -3.766 1.00 97.69 238 GLU A C 1
ATOM 1917 O O . GLU A 1 238 ? 1.931 -22.625 -3.335 1.00 97.69 238 GLU A O 1
ATOM 1922 N N . ARG A 1 239 ? 0.802 -21.196 -4.651 1.00 97.50 239 ARG A N 1
ATOM 1923 C CA . ARG A 1 239 ? 1.984 -20.429 -5.076 1.00 97.50 239 ARG A CA 1
ATOM 1924 C C . ARG A 1 239 ? 2.712 -19.782 -3.901 1.00 97.50 239 ARG A C 1
ATOM 1926 O O . ARG A 1 239 ? 3.907 -19.523 -4.007 1.00 97.50 239 ARG A O 1
ATOM 1933 N N . PHE A 1 240 ? 2.019 -19.505 -2.803 1.00 97.75 240 PHE A N 1
ATOM 1934 C CA . PHE A 1 240 ? 2.570 -18.838 -1.624 1.00 97.75 240 PHE A CA 1
ATOM 1935 C C . PHE A 1 240 ? 2.868 -19.791 -0.469 1.00 97.75 240 PHE A C 1
ATOM 1937 O O . PHE A 1 240 ? 3.084 -19.359 0.660 1.00 97.75 240 PHE A O 1
ATOM 1944 N N . THR A 1 241 ? 2.966 -21.094 -0.742 1.00 97.31 241 THR A N 1
ATOM 1945 C CA . THR A 1 241 ? 3.637 -22.005 0.192 1.00 97.31 241 THR A CA 1
ATOM 1946 C C . THR A 1 241 ? 5.095 -21.563 0.420 1.00 97.31 241 THR A C 1
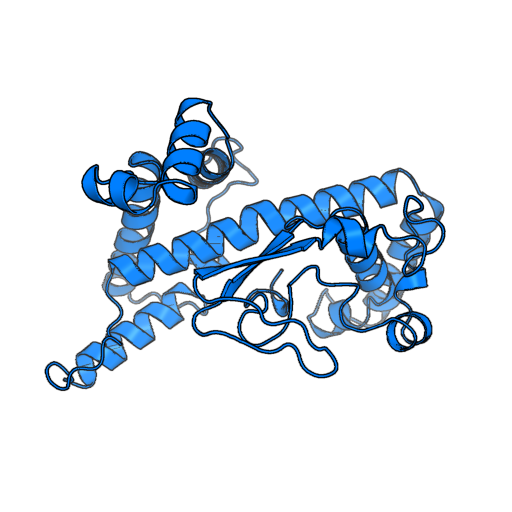ATOM 1948 O O . THR A 1 241 ? 5.696 -20.951 -0.474 1.00 97.31 241 THR A O 1
ATOM 1951 N N . PRO A 1 242 ? 5.699 -21.873 1.586 1.00 95.69 242 PRO A N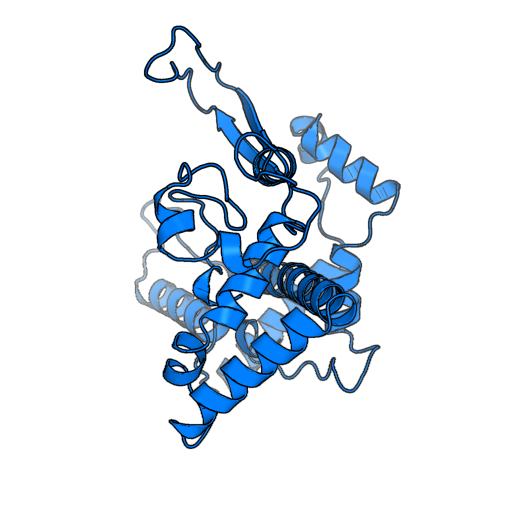 1
ATOM 1952 C CA . PRO A 1 242 ? 7.093 -21.520 1.864 1.00 95.69 242 PRO A CA 1
ATOM 1953 C C . PRO A 1 242 ? 8.055 -22.025 0.782 1.00 95.69 242 PRO A C 1
ATOM 1955 O O . PRO A 1 242 ? 8.845 -21.254 0.246 1.00 95.69 242 PRO A O 1
ATOM 1958 N N . GLU A 1 243 ? 7.899 -23.285 0.369 1.00 96.38 243 GLU A N 1
ATOM 1959 C CA . GLU A 1 243 ? 8.743 -23.917 -0.649 1.00 96.38 243 GLU A CA 1
ATOM 1960 C C . GLU A 1 243 ? 8.660 -23.212 -2.016 1.00 96.38 243 GLU A C 1
ATOM 1962 O O . GLU A 1 243 ? 9.678 -22.989 -2.670 1.00 96.38 243 GLU A O 1
ATOM 1967 N N . GLN A 1 244 ? 7.454 -22.849 -2.468 1.00 95.50 244 GLN A N 1
ATOM 1968 C CA . GLN A 1 244 ? 7.272 -22.162 -3.753 1.00 95.50 244 GLN A CA 1
ATOM 1969 C C . GLN A 1 244 ? 7.758 -20.711 -3.700 1.00 95.50 244 GLN A C 1
ATOM 1971 O O . GLN A 1 244 ? 8.289 -20.198 -4.685 1.00 95.50 244 GLN A O 1
ATOM 1976 N N . SER A 1 245 ? 7.606 -20.057 -2.548 1.00 94.00 245 SER A N 1
ATOM 1977 C CA . SER A 1 245 ? 8.071 -18.685 -2.344 1.00 94.00 245 SER A CA 1
ATOM 1978 C C . SER A 1 245 ? 9.598 -18.603 -2.326 1.00 94.00 245 SER A C 1
ATOM 1980 O O . SER A 1 245 ? 10.153 -17.714 -2.961 1.00 94.00 245 SER A O 1
ATOM 1982 N N . GLU A 1 246 ? 10.282 -19.558 -1.687 1.00 94.44 246 GLU A N 1
ATOM 1983 C CA . GLU A 1 246 ? 11.752 -19.633 -1.661 1.00 94.44 246 GLU A CA 1
ATOM 1984 C C . GLU A 1 246 ? 12.367 -19.867 -3.047 1.00 94.44 246 GLU A C 1
ATOM 1986 O O . GLU A 1 246 ? 13.432 -19.337 -3.357 1.00 94.44 246 GLU A O 1
ATOM 1991 N N . LYS A 1 247 ? 11.692 -20.642 -3.903 1.00 94.06 247 LYS A N 1
ATOM 1992 C CA . LYS A 1 247 ? 12.136 -20.903 -5.283 1.00 94.06 247 LYS A CA 1
ATOM 1993 C C . LYS A 1 247 ? 11.968 -19.695 -6.206 1.00 94.06 247 LYS A C 1
ATOM 1995 O O . LYS A 1 247 ? 12.587 -19.647 -7.270 1.00 94.06 247 LYS A O 1
ATOM 2000 N N . ARG A 1 248 ? 11.107 -18.741 -5.845 1.00 93.88 248 ARG A N 1
ATOM 2001 C CA . ARG A 1 248 ? 10.775 -17.591 -6.685 1.00 93.88 248 ARG A CA 1
ATOM 2002 C C . ARG A 1 248 ? 11.845 -16.511 -6.569 1.00 93.88 248 ARG A C 1
ATOM 2004 O O . ARG A 1 248 ? 12.320 -16.189 -5.486 1.00 93.88 248 ARG A O 1
ATOM 2011 N N . HIS A 1 249 ? 12.173 -15.877 -7.692 1.00 94.25 249 HIS A N 1
ATOM 2012 C CA . HIS A 1 249 ? 13.068 -14.727 -7.675 1.00 94.25 249 HIS A CA 1
ATOM 2013 C C . HIS A 1 249 ? 12.474 -13.579 -6.824 1.00 94.25 249 HIS A C 1
ATOM 2015 O O . HIS A 1 249 ? 11.328 -13.181 -7.066 1.00 94.25 249 HIS A O 1
ATOM 2021 N N . PRO A 1 250 ? 13.235 -12.991 -5.879 1.00 89.88 250 PRO A N 1
ATOM 2022 C CA . PRO A 1 250 ? 12.697 -12.088 -4.854 1.00 89.88 250 PRO A CA 1
ATOM 2023 C C . PRO A 1 250 ? 12.076 -10.796 -5.409 1.00 89.88 250 PRO A C 1
ATOM 2025 O O . PRO A 1 250 ? 11.217 -10.203 -4.773 1.00 89.88 250 PRO A O 1
ATOM 2028 N N . PHE A 1 251 ? 12.450 -10.376 -6.622 1.00 94.50 251 PHE A N 1
ATOM 2029 C CA . PHE A 1 251 ? 11.939 -9.151 -7.258 1.00 94.50 251 PHE A CA 1
ATOM 2030 C C . PHE A 1 251 ? 10.804 -9.377 -8.274 1.00 94.50 251 PHE A C 1
ATOM 2032 O O . PHE A 1 251 ? 10.596 -8.547 -9.155 1.00 94.50 251 PHE A O 1
ATOM 2039 N N . THR A 1 252 ? 10.086 -10.498 -8.184 1.00 95.38 252 THR A N 1
ATOM 2040 C CA . THR A 1 252 ? 8.945 -10.810 -9.078 1.00 95.38 252 THR A CA 1
ATOM 2041 C C . THR A 1 252 ? 7.584 -10.630 -8.405 1.00 95.38 252 THR A C 1
ATOM 2043 O O . THR A 1 252 ? 6.585 -10.414 -9.085 1.00 95.38 252 THR A O 1
ATOM 2046 N N . PHE A 1 253 ? 7.544 -10.652 -7.070 1.00 97.38 253 PHE A N 1
ATOM 2047 C CA . PHE A 1 253 ? 6.366 -10.353 -6.262 1.00 97.38 253 PHE A CA 1
ATOM 2048 C C . PHE A 1 253 ? 6.655 -9.113 -5.415 1.00 97.38 253 PHE A C 1
ATOM 2050 O O . PHE A 1 253 ? 7.414 -9.183 -4.454 1.00 97.38 253 PHE A O 1
ATOM 2057 N N . LEU A 1 254 ? 6.100 -7.962 -5.805 1.00 96.94 254 LEU A N 1
ATOM 2058 C CA . LEU A 1 254 ? 6.433 -6.656 -5.220 1.00 96.94 254 LEU A CA 1
ATOM 2059 C C . LEU A 1 254 ? 5.181 -5.849 -4.828 1.00 96.94 254 LEU A C 1
ATOM 2061 O O . LEU A 1 254 ? 5.126 -4.648 -5.114 1.00 96.94 254 LEU A O 1
ATOM 2065 N N . PRO A 1 255 ? 4.179 -6.445 -4.154 1.00 94.88 255 PRO A N 1
ATOM 2066 C CA . PRO A 1 255 ? 2.918 -5.754 -3.869 1.00 94.88 255 PRO A CA 1
ATOM 2067 C C . PRO A 1 255 ? 3.080 -4.544 -2.940 1.00 94.88 255 PRO A C 1
ATOM 2069 O O . PRO A 1 255 ? 2.292 -3.604 -2.995 1.00 94.88 255 PRO A O 1
ATOM 2072 N N . PHE A 1 256 ? 4.143 -4.535 -2.133 1.00 96.12 256 PHE A N 1
ATOM 2073 C CA . PHE A 1 256 ? 4.501 -3.442 -1.229 1.00 96.12 256 PHE A CA 1
ATOM 2074 C C . PHE A 1 256 ? 5.810 -2.737 -1.628 1.00 96.12 256 PHE A C 1
ATOM 2076 O O . PHE A 1 256 ? 6.289 -1.854 -0.912 1.00 96.12 256 PHE A O 1
ATOM 2083 N N . GLY A 1 257 ? 6.383 -3.097 -2.781 1.00 95.56 257 GLY A N 1
ATOM 2084 C CA . GLY A 1 257 ? 7.728 -2.696 -3.189 1.00 95.56 257 GLY A CA 1
ATOM 2085 C C . GLY A 1 257 ? 8.835 -3.337 -2.351 1.00 95.56 257 GLY A C 1
ATOM 2086 O O . GLY A 1 257 ? 8.602 -4.294 -1.627 1.00 95.56 257 GLY A O 1
ATOM 2087 N N . GLU A 1 258 ? 10.051 -2.806 -2.481 1.00 94.75 258 GLU A N 1
ATOM 2088 C CA . GLU A 1 258 ? 11.249 -3.311 -1.800 1.00 94.75 258 GLU A CA 1
ATOM 2089 C C . GLU A 1 258 ? 12.266 -2.171 -1.569 1.00 94.75 258 GLU A C 1
ATOM 2091 O O . GLU A 1 258 ? 12.214 -1.110 -2.218 1.00 94.75 258 GLU A O 1
ATOM 2096 N N . GLY A 1 259 ? 13.197 -2.392 -0.641 1.00 94.75 259 GLY A N 1
ATOM 2097 C CA . GLY A 1 259 ? 14.276 -1.488 -0.260 1.00 94.75 259 GLY A CA 1
ATOM 2098 C C . GLY A 1 259 ? 13.839 -0.395 0.725 1.00 94.75 259 GLY A C 1
ATOM 2099 O O . GLY A 1 259 ? 12.746 -0.445 1.281 1.00 94.75 259 GLY A O 1
ATOM 2100 N N . PRO A 1 260 ? 14.643 0.669 0.915 1.00 95.31 260 PRO A N 1
ATOM 2101 C CA . PRO A 1 260 ? 14.362 1.730 1.898 1.00 95.31 260 PRO A CA 1
ATOM 2102 C C . PRO A 1 260 ? 13.068 2.531 1.662 1.00 95.31 260 PRO A C 1
ATOM 2104 O O . PRO A 1 260 ? 12.684 3.360 2.481 1.00 95.31 260 PRO A O 1
ATOM 2107 N N . ARG A 1 261 ? 12.413 2.330 0.512 1.00 94.81 261 ARG A N 1
ATOM 2108 C CA . ARG A 1 261 ? 11.126 2.938 0.140 1.00 94.81 261 ARG A CA 1
ATOM 2109 C C . ARG A 1 261 ? 10.021 1.883 -0.010 1.00 94.81 261 ARG A C 1
ATOM 2111 O O . ARG A 1 261 ? 9.072 2.118 -0.757 1.00 94.81 261 ARG A O 1
ATOM 2118 N N . VAL A 1 262 ? 10.170 0.731 0.649 1.00 95.56 262 VAL A N 1
ATOM 2119 C CA . VAL A 1 262 ? 9.101 -0.258 0.848 1.00 95.56 262 VAL A CA 1
ATOM 2120 C C . VAL A 1 262 ? 7.928 0.384 1.593 1.00 95.56 262 VAL A C 1
ATOM 2122 O O . VAL A 1 262 ? 8.106 1.352 2.337 1.00 95.56 262 VAL A O 1
ATOM 2125 N N . CYS A 1 263 ? 6.716 -0.123 1.371 1.00 95.88 263 CYS A N 1
ATOM 2126 C CA . CYS A 1 263 ? 5.526 0.353 2.062 1.00 95.88 263 CYS A CA 1
ATOM 2127 C C . CYS A 1 263 ? 5.713 0.294 3.586 1.00 95.88 263 CYS A C 1
ATOM 2129 O O . CYS A 1 263 ? 5.835 -0.782 4.170 1.00 95.88 263 CYS A O 1
ATOM 2131 N N . ILE A 1 264 ? 5.661 1.455 4.241 1.00 94.44 264 ILE A N 1
ATOM 2132 C CA . ILE A 1 264 ? 5.728 1.560 5.707 1.00 94.44 264 ILE A CA 1
ATOM 2133 C C . ILE A 1 264 ? 4.528 0.882 6.392 1.00 94.44 264 ILE A C 1
ATOM 2135 O O . ILE A 1 264 ? 4.623 0.452 7.537 1.00 94.44 264 ILE A O 1
ATOM 2139 N N . GLY A 1 265 ? 3.406 0.760 5.674 1.00 91.81 265 GLY A N 1
ATOM 2140 C CA . GLY A 1 265 ? 2.175 0.127 6.138 1.00 91.81 265 GLY A CA 1
ATOM 2141 C C . GLY A 1 265 ? 2.118 -1.389 5.941 1.00 91.81 265 GLY A C 1
ATOM 2142 O O . GLY A 1 265 ? 1.096 -1.964 6.283 1.00 91.81 265 GLY A O 1
ATOM 2143 N N . LEU A 1 266 ? 3.171 -2.041 5.426 1.00 92.81 266 LEU A N 1
ATOM 2144 C CA . LEU A 1 266 ? 3.183 -3.478 5.088 1.00 92.81 266 LEU A CA 1
ATOM 2145 C C . LEU A 1 266 ? 2.637 -4.390 6.200 1.00 92.81 266 LEU A C 1
ATOM 2147 O O . LEU A 1 266 ? 1.953 -5.356 5.910 1.00 92.81 266 LEU A O 1
ATOM 2151 N N . ARG A 1 267 ? 2.967 -4.114 7.466 1.00 89.94 267 ARG A N 1
ATOM 2152 C CA . ARG A 1 267 ? 2.518 -4.936 8.608 1.00 89.94 267 ARG A CA 1
ATOM 2153 C C . ARG A 1 267 ? 1.154 -4.527 9.167 1.00 89.94 267 ARG A C 1
ATOM 2155 O O . ARG A 1 267 ? 0.640 -5.198 10.054 1.00 89.94 267 ARG A O 1
ATOM 2162 N N . PHE A 1 268 ? 0.652 -3.370 8.749 1.00 88.44 268 PHE A N 1
ATOM 2163 C CA . PHE A 1 268 ? -0.586 -2.778 9.246 1.00 88.44 268 PHE A CA 1
ATOM 2164 C C . PHE A 1 268 ? -1.773 -3.047 8.312 1.00 88.44 268 PHE A C 1
ATOM 2166 O O . PHE A 1 268 ? -2.890 -3.214 8.796 1.00 88.44 268 PHE A O 1
ATOM 2173 N N . VAL A 1 269 ? -1.517 -3.025 6.999 1.00 82.94 269 VAL A N 1
ATOM 2174 C CA . VAL A 1 269 ? -2.461 -3.333 5.911 1.00 82.94 269 VAL A CA 1
ATOM 2175 C C . VAL A 1 269 ? -2.725 -4.827 5.848 1.00 82.94 269 VAL A C 1
ATOM 2177 O O . VAL A 1 269 ? -3.911 -5.167 5.649 1.00 82.94 269 VAL A O 1
#

Nearest PDB structures (foldseek):
  5jlc-assembly1_A  TM=7.919E-01  e=1.108E-09  Nakaseomyces glabratus CBS 138
  7ry8-assembly1_A  TM=8.076E-01  e=1.292E-08  Saccharomyces cerevisiae YJM789
  5esf-assembly1_A  TM=8.106E-01  e=1.572E-08  Saccharomyces cerevisiae YJM789
  6n6q-assembly3_C  TM=7.529E-01  e=3.265E-09  Mycobacterium phage Adler
  7rya-assembly1_A  TM=6.867E-01  e=1.230E-08  Saccharomyces cerevisiae YJM789

Solvent-accessible surface area (backbone atoms only — not comparable to full-atom values): 15693 Å² total; per-residue (Å²): 79,50,60,50,64,66,36,90,56,56,53,89,82,35,80,77,23,62,69,50,50,49,55,53,57,74,74,59,82,45,73,71,53,51,49,52,53,48,39,45,72,78,35,49,68,59,26,57,74,69,66,66,70,91,69,53,69,67,51,51,52,49,50,42,46,54,44,51,54,48,52,52,50,29,67,76,68,70,60,84,63,100,35,51,47,49,54,54,53,48,54,45,48,53,52,67,74,63,67,77,86,78,75,95,68,90,81,73,74,45,73,68,50,51,25,52,52,44,49,52,54,43,54,54,58,50,57,43,41,52,50,44,51,52,51,32,52,50,52,34,70,77,32,59,70,60,35,50,53,39,52,48,45,50,55,60,46,49,73,78,43,99,62,97,42,75,68,50,60,71,64,30,57,62,52,54,16,40,49,51,38,25,35,42,73,51,37,82,57,44,60,49,79,46,72,31,86,52,72,40,68,44,85,98,55,93,51,65,48,52,55,73,44,72,49,73,45,55,38,47,57,45,31,49,29,53,94,79,30,73,65,41,88,58,91,54,38,70,60,55,37,70,72,49,46,72,73,43,67,81,89,39,69,48,68,50,56,66,72,102,76,32,50,88,52,68,91,76,102

Sequence (269 aa):
GSVAFGLECNSLQDPDAEFRVMGRKVFQLSPYRALKLFLAAQFPHIARAFHVTLTLPDVAKFFTGVVNDTIDFRKTNNVQRNDFMTLLMKILKEQEESGSIDDGQKDHLTLDDIAAQAFVFFLAGFETSSTAMSFCLYELALHQDLQDKARQNITEVLKKYDSISYEALHEMKYIDMCINESFRKYPPVTTLTRRVEKDYRVPGTDQVLQKGIMVAIPVYALQHDPDHFPNPERFDPERFTPEQSEKRHPFTFLPFGEGPRVCIGLRFV

Secondary structure (DSSP, 8-state):
-HHHHS----TTT-TT-HHHHHHHHHH---HHHHHHHHHHHH-HHHHHHTT--SS-HHHHHHHHHHHHHHHHHHHHHT---SSHHHHHHHHHHHHHHHT--SSS------HHHHHHHHHHHHHIIIIIHHHHHHHHHHHHHH-HHHHHHHHHHHHHHHTTSSS--HHHHHH-HHHHHHHHHHHHHS-SS--EEEE-SS-EEPTTSS-EEPTT-EEEE-HHHHHT-TTTSSSTTS--GGGGSHHHHHHS-TTS--TT--STTS-TTTTT-

Radius of gyration: 22.27 Å; Cα contacts (8 Å, |Δi|>4): 252; chains: 1; bounding box: 50×53×48 Å

Mean predicted aligned error: 5.94 Å

InterPro domains:
  IPR001128 Cytochrome P450 [PF00067] (2-268)
  IPR001128 Cytochrome P450 [PR00385] (124-141)
  IPR001128 Cytochrome P450 [PR00385] (177-188)
  IPR001128 Cytochrome P450 [PR00385] (254-263)
  IPR001128 Cytochrome P450 [PR00385] (263-269)
  IPR002401 Cytochrome P450, E-class, group I [PR00463] (113-130)
  IPR002401 Cytochrome P450, E-class, group I [PR00463] (133-159)
  IPR002401 Cytochrome P450, E-class, group I [PR00463] (218-242)
  IPR002401 Cytochrome P450, E-class, group I [PR00463] (253-263)
  IPR017972 Cytochrome P450, conserved site [PS00086] (256-265)
  IPR036396 Cytochrome P450 superfamily [G3DSA:1.10.630.10] (1-269)
  IPR036396 Cytochrome P450 superfamily [SSF48264] (2-268)
  IPR050476 Insect Cytochrome P450 Detoxification [PTHR24292] (2-268)

pLDDT: mean 90.46, std 9.1, range [40.44, 98.56]

Foldseek 3Di:
DCFLQVDDQCCVVDVVRVLNVLLVVLVDDDPVLVVLVVCCVVPVVVSVVVVRDNDDPVSLCVLLVSLVCSVVVCVVVVDDDPHNSNVVVVLQVVVVVVPPPDDPDPPHQDSSNSSVVSVVVCNCCPPQVVQLVVQLVVLCVVPVVLVVVLVVLLVVLCVVDPDDDPVSVVSSLSVVLSSLLSCLQPQPDQKDKDFAQAWDQDPPDNDIDHHGDIDIDGLNCLSQPCVQPPVSNDRDSCCPDPVNCVPGDPSSRASQHDDPNGNPCPVVD